Protein AF-A0A536NEZ7-F1 (afdb_monomer_lite)

Secondary structure (DSSP, 8-state):
----------------------------------------------PPP------TT-------PPPPPS--PPPEEEE-SS---EEEEEEEEE---EEEEEEEEGGGTTEEEEEETT--B-GGG-GGGTTHHHHB-SSEEEEEEEEE-B-TTS-B-HHHHHHHHTT---SPPEEEEEEEEEETTEE-TTS-HHHHHHHHHHHB---SSEEEPP-EEE-HHHHHHHHHHTT--EEEEEETTPPP-TT-EEEEEEEEESS-TTS-----TT----------PPPPHHHHHTTS---S--

Radius of gyration: 33.79 Å; chains: 1; bounding box: 82×72×112 Å

pLDDT: mean 74.97, std 26.08, range [27.95, 98.5]

Foldseek 3Di:
DDDDDDDDDDDDDDDDDDDYDDDDDDDDDDDDDDDDDDDDDDDDDDDDDDDPDPDPPPPPPPVVLAPFDPDFAAAAEDADADWFFDLQKWKFFALLAWKWKWKFAVVVVRDTFIQTNVGDGQCVLAVVCSCQSVQFQARIWIWIWGKFDAAPLRHGALVQRVCSSVSHDGAHIATETAFTQDGHSGGCQQFFSLVRRVSCVVGGDDDLRYHYTAIDRGPRPVLLVQCLVSNRQFMKIARRGDGGDTPHHDNNIYTHGNDHPPDDDPDDPSDDDDDHDDHDHDDRVVVSSVVGPRDRPD

Structure (mmCIF, N/CA/C/O backbone):
data_AF-A0A536NEZ7-F1
#
_entry.id   AF-A0A536NEZ7-F1
#
loop_
_atom_site.group_PDB
_atom_site.id
_atom_site.type_symbol
_atom_site.label_atom_id
_atom_site.label_alt_id
_atom_site.label_comp_id
_atom_site.label_asym_id
_atom_site.label_entity_id
_atom_site.label_seq_id
_atom_site.pdbx_PDB_ins_code
_atom_site.Cartn_x
_atom_site.Cartn_y
_atom_site.Cartn_z
_atom_site.occupancy
_atom_site.B_iso_or_equiv
_atom_site.auth_seq_id
_atom_site.auth_comp_id
_atom_site.auth_asym_id
_atom_site.auth_atom_id
_atom_site.pdbx_PDB_model_num
ATOM 1 N N . MET A 1 1 ? -24.282 -44.308 -42.920 1.00 38.28 1 MET A N 1
ATOM 2 C CA . MET A 1 1 ? -23.612 -45.510 -42.378 1.00 38.28 1 MET A CA 1
ATOM 3 C C . MET A 1 1 ? -22.884 -45.069 -41.115 1.00 38.28 1 MET A C 1
ATOM 5 O O . MET A 1 1 ? -22.072 -44.173 -41.234 1.00 38.28 1 MET A O 1
ATOM 9 N N . THR A 1 2 ? -23.137 -45.511 -39.888 1.00 38.25 2 THR A N 1
ATOM 10 C CA . THR A 1 2 ? -24.079 -46.487 -39.323 1.00 38.25 2 THR A CA 1
ATOM 11 C C . THR A 1 2 ? -24.049 -46.240 -37.806 1.00 38.25 2 THR A C 1
ATOM 13 O O . THR A 1 2 ? -22.969 -46.167 -37.230 1.00 38.25 2 THR A O 1
ATOM 16 N N . THR A 1 3 ? -25.210 -46.088 -37.168 1.00 38.84 3 THR A N 1
ATOM 17 C CA . THR A 1 3 ? -25.409 -46.242 -35.709 1.00 38.84 3 THR A CA 1
ATOM 18 C C . THR A 1 3 ? -25.198 -47.719 -35.324 1.00 38.84 3 THR A C 1
ATOM 20 O O . THR A 1 3 ? -25.270 -48.568 -36.219 1.00 38.84 3 THR A O 1
ATOM 23 N N . PRO A 1 4 ? -24.931 -48.070 -34.049 1.00 53.97 4 PRO A N 1
ATOM 24 C CA . PRO A 1 4 ? -26.006 -48.497 -33.120 1.00 53.97 4 PRO A CA 1
ATOM 25 C C . PRO A 1 4 ? -25.653 -48.205 -31.633 1.00 53.97 4 PRO A C 1
ATOM 27 O O . PRO A 1 4 ? -24.616 -47.621 -31.354 1.00 53.97 4 PRO A O 1
ATOM 30 N N . THR A 1 5 ? -26.331 -48.668 -30.578 1.00 36.31 5 THR A N 1
ATOM 31 C CA . THR A 1 5 ? -27.745 -48.757 -30.169 1.00 36.31 5 THR A CA 1
ATOM 32 C C . THR A 1 5 ? -27.726 -49.205 -28.694 1.00 36.31 5 THR A C 1
ATOM 34 O O . THR A 1 5 ? -27.086 -50.190 -28.344 1.00 36.31 5 THR A O 1
ATOM 37 N N . ILE A 1 6 ? -28.442 -48.455 -27.857 1.00 39.84 6 ILE A N 1
ATOM 38 C CA . ILE A 1 6 ? -29.119 -48.744 -26.572 1.00 39.84 6 ILE A CA 1
ATOM 39 C C . ILE A 1 6 ? -29.242 -50.223 -26.111 1.00 39.84 6 ILE A C 1
ATOM 41 O O . ILE A 1 6 ? -29.710 -51.062 -26.873 1.00 39.84 6 ILE A O 1
ATOM 45 N N . ARG A 1 7 ? -29.053 -50.466 -24.795 1.00 33.75 7 ARG A N 1
ATOM 46 C CA . ARG A 1 7 ? -29.842 -51.340 -23.865 1.00 33.75 7 ARG A CA 1
ATOM 47 C C . ARG A 1 7 ? -29.531 -50.863 -22.427 1.00 33.75 7 ARG A C 1
ATOM 49 O O . ARG A 1 7 ? -28.361 -50.781 -22.099 1.00 33.75 7 ARG A O 1
ATOM 56 N N . SER A 1 8 ? -30.411 -50.339 -21.563 1.00 32.41 8 SER A N 1
ATOM 57 C CA . SER A 1 8 ? -31.760 -50.664 -21.046 1.00 32.41 8 SER A CA 1
ATOM 58 C C . SER A 1 8 ? -31.800 -51.666 -19.877 1.00 32.41 8 SER A C 1
ATOM 60 O O . SER A 1 8 ? -31.346 -52.794 -20.060 1.00 32.41 8 SER A O 1
ATOM 62 N N . ARG A 1 9 ? -32.552 -51.264 -18.828 1.00 35.59 9 ARG A N 1
ATOM 63 C CA . ARG A 1 9 ? -33.299 -52.013 -17.777 1.00 35.59 9 ARG A CA 1
ATOM 64 C C . ARG A 1 9 ? -32.710 -51.988 -16.354 1.00 35.59 9 ARG A C 1
ATOM 66 O O . ARG A 1 9 ? -31.579 -52.397 -16.159 1.00 35.59 9 ARG A O 1
ATOM 73 N N . ASP A 1 10 ? -33.380 -51.302 -15.407 1.00 34.22 10 ASP A N 1
ATOM 74 C CA . ASP A 1 10 ? -34.564 -51.702 -14.574 1.00 34.22 10 ASP A CA 1
ATOM 75 C C . ASP A 1 10 ? -34.090 -52.566 -13.374 1.00 34.22 10 ASP A C 1
ATOM 77 O O . ASP A 1 10 ? -33.245 -53.422 -13.570 1.00 34.22 10 ASP A O 1
ATOM 81 N N . ARG A 1 11 ? -34.559 -52.490 -12.117 1.00 33.34 11 ARG A N 1
ATOM 82 C CA . ARG A 1 11 ? -35.822 -52.023 -11.518 1.00 33.34 11 ARG A CA 1
ATOM 83 C C . ARG A 1 11 ? -35.738 -52.209 -9.980 1.00 33.34 11 ARG A C 1
ATOM 85 O O . ARG A 1 11 ? -35.195 -53.230 -9.591 1.00 33.34 11 ARG A O 1
ATOM 92 N N . ARG A 1 12 ? -36.433 -51.348 -9.198 1.00 32.22 12 ARG A N 1
ATOM 93 C CA . ARG A 1 12 ? -37.305 -51.648 -8.006 1.00 32.22 12 ARG A CA 1
ATOM 94 C C . ARG A 1 12 ? -36.696 -52.426 -6.804 1.00 32.22 12 ARG A C 1
ATOM 96 O O . ARG A 1 12 ? -35.769 -53.187 -6.960 1.00 32.22 12 ARG A O 1
ATOM 103 N N . SER A 1 13 ? -37.177 -52.410 -5.557 1.00 32.59 13 SER A N 1
ATOM 104 C CA . SER A 1 13 ? -38.264 -51.774 -4.786 1.00 32.59 13 SER A CA 1
ATOM 105 C C . SER A 1 13 ? -38.250 -52.410 -3.377 1.00 32.59 13 SER A C 1
ATOM 107 O O . SER A 1 13 ? -37.866 -53.570 -3.267 1.00 32.59 13 SER A O 1
ATOM 109 N N . GLY A 1 14 ? -38.807 -51.746 -2.358 1.00 31.28 14 GLY A N 1
ATOM 110 C CA . GLY A 1 14 ? -39.243 -52.374 -1.091 1.00 31.28 14 GLY A CA 1
ATOM 111 C C . GLY A 1 14 ? -39.178 -51.370 0.067 1.00 31.28 14 GLY A C 1
ATOM 112 O O . GLY A 1 14 ? -38.088 -51.025 0.491 1.00 31.28 14 GLY A O 1
ATOM 113 N N . THR A 1 15 ? -40.235 -50.660 0.480 1.00 32.72 15 THR A N 1
ATOM 114 C CA . THR A 1 15 ? -41.540 -51.055 1.064 1.00 32.72 15 THR A CA 1
ATOM 115 C C . THR A 1 15 ? -41.466 -51.544 2.527 1.00 32.72 15 THR A C 1
ATOM 117 O O . THR A 1 15 ? -41.340 -52.731 2.774 1.00 32.72 15 THR A O 1
ATOM 120 N N . ARG A 1 16 ? -41.670 -50.588 3.456 1.00 33.88 16 ARG A N 1
ATOM 121 C CA . ARG A 1 16 ? -42.773 -50.497 4.455 1.00 33.88 16 ARG A CA 1
ATOM 122 C C . ARG A 1 16 ? -42.871 -51.511 5.626 1.00 33.88 16 ARG A C 1
ATOM 124 O O . ARG A 1 16 ? -42.975 -52.707 5.414 1.00 33.88 16 ARG A O 1
ATOM 131 N N . CYS A 1 17 ? -43.203 -50.930 6.794 1.00 27.95 17 CYS A N 1
ATOM 132 C CA . CYS A 1 17 ? -44.276 -51.322 7.742 1.00 27.95 17 CYS A CA 1
ATOM 133 C C . CYS A 1 17 ? -43.890 -51.950 9.105 1.00 27.95 17 CYS A C 1
ATOM 135 O O . CYS A 1 17 ? -43.045 -52.830 9.180 1.00 27.95 17 CYS A O 1
ATOM 137 N N . GLY A 1 18 ? -44.625 -51.527 10.153 1.00 29.91 18 GLY A N 1
ATOM 138 C CA . GLY A 1 18 ? -44.759 -52.165 11.480 1.00 29.91 18 GLY A CA 1
ATOM 139 C C . GLY A 1 18 ? -44.890 -51.138 12.627 1.00 29.91 18 GLY A C 1
ATOM 140 O O . GLY A 1 18 ? -43.872 -50.678 13.117 1.00 29.91 18 GLY A O 1
ATOM 141 N N . ARG A 1 19 ? -46.050 -50.501 12.892 1.00 31.56 19 ARG A N 1
ATOM 142 C CA . ARG A 1 19 ? -47.184 -50.890 13.789 1.00 31.56 19 ARG A CA 1
ATOM 143 C C . ARG A 1 19 ? -46.809 -51.095 15.276 1.00 31.56 19 ARG A C 1
ATOM 145 O O . ARG A 1 19 ? -46.033 -51.983 15.572 1.00 31.56 19 ARG A O 1
ATOM 152 N N . GLN A 1 20 ? -47.324 -50.222 16.165 1.00 32.47 20 GLN A N 1
ATOM 153 C CA . GLN A 1 20 ? -48.402 -50.444 17.179 1.00 32.47 20 GLN A CA 1
ATOM 154 C C . GLN A 1 20 ? -47.920 -51.118 18.487 1.00 32.47 20 GLN A C 1
ATOM 156 O O . GLN A 1 20 ? -47.057 -51.969 18.418 1.00 32.47 20 GLN A O 1
ATOM 161 N N . ALA A 1 21 ? -48.469 -50.933 19.696 1.00 32.41 21 ALA A N 1
ATOM 162 C CA . ALA A 1 21 ? -49.320 -49.948 20.382 1.00 32.41 21 ALA A CA 1
ATOM 163 C C . ALA A 1 21 ? -49.648 -50.522 21.799 1.00 32.41 21 ALA A C 1
ATOM 165 O O . ALA A 1 21 ? -49.631 -51.740 21.954 1.00 32.41 21 ALA A O 1
ATOM 166 N N . ARG A 1 22 ? -50.143 -49.662 22.718 1.00 31.27 22 ARG A N 1
ATOM 167 C CA . ARG A 1 22 ? -50.985 -49.950 23.927 1.00 31.27 22 ARG A CA 1
ATOM 168 C C . ARG A 1 22 ? -50.252 -50.546 25.157 1.00 31.27 22 ARG A C 1
ATOM 170 O O . ARG A 1 22 ? -49.192 -51.116 24.982 1.00 31.27 22 ARG A O 1
ATOM 177 N N . PHE A 1 23 ? -50.675 -50.445 26.429 1.00 30.05 23 PHE A N 1
ATOM 178 C CA . PHE A 1 23 ? -51.958 -50.270 27.161 1.00 30.05 23 PHE A CA 1
ATOM 179 C C . PHE A 1 23 ? -51.594 -49.746 28.599 1.00 30.05 23 PHE A C 1
ATOM 181 O O . PHE A 1 23 ? -50.561 -50.151 29.114 1.00 30.05 23 PHE A O 1
ATOM 188 N N . SER A 1 24 ? -52.205 -48.688 29.166 1.00 28.19 24 SER A N 1
ATOM 189 C CA . SER A 1 24 ? -53.359 -48.615 30.113 1.00 28.19 24 SER A CA 1
ATOM 190 C C . SER A 1 24 ? -53.137 -48.883 31.618 1.00 28.19 24 SER A C 1
ATOM 192 O O . SER A 1 24 ? -52.542 -49.890 31.979 1.00 28.19 24 SER A O 1
ATOM 194 N N . GLY A 1 25 ? -53.809 -48.070 32.452 1.00 29.44 25 GLY A N 1
ATOM 195 C CA . GLY A 1 25 ? -54.185 -48.325 33.862 1.00 29.44 25 GLY A CA 1
ATOM 196 C C . GLY A 1 25 ? -54.009 -47.062 34.725 1.00 29.44 25 GLY A C 1
ATOM 197 O O . GLY A 1 25 ? -52.879 -46.729 35.051 1.00 29.44 25 GLY A O 1
ATOM 198 N N . VAL A 1 26 ? -54.994 -46.162 34.883 1.00 30.98 26 VAL A N 1
ATOM 199 C CA . VAL A 1 26 ? -56.158 -46.188 35.816 1.00 30.98 26 VAL A CA 1
ATOM 200 C C . VAL A 1 26 ? -55.707 -46.418 37.272 1.00 30.98 26 VAL A C 1
ATOM 202 O O . VAL A 1 26 ? -55.259 -47.507 37.592 1.00 30.98 26 VAL A O 1
ATOM 205 N N . ASN A 1 27 ? -55.514 -45.351 38.061 1.00 31.05 27 ASN A N 1
ATOM 206 C CA . ASN A 1 27 ? -56.448 -44.701 39.009 1.00 31.05 27 ASN A CA 1
ATOM 207 C C . ASN A 1 27 ? -56.821 -45.578 40.218 1.00 31.05 27 ASN A C 1
ATOM 209 O O . ASN A 1 27 ? -57.491 -46.579 40.020 1.00 31.05 27 ASN A O 1
ATOM 213 N N . ASP A 1 28 ? -56.486 -45.140 41.442 1.00 31.94 28 ASP A N 1
ATOM 214 C CA . ASP A 1 28 ? -57.440 -45.196 42.559 1.00 31.94 28 ASP A CA 1
ATOM 215 C C . ASP A 1 28 ? -57.077 -44.310 43.766 1.00 31.94 28 ASP A C 1
ATOM 217 O O . ASP A 1 28 ? -55.919 -44.113 44.133 1.00 31.94 28 ASP A O 1
ATOM 221 N N . ARG A 1 29 ? -58.147 -43.745 44.337 1.00 30.14 29 ARG A N 1
ATOM 222 C CA . ARG A 1 29 ? -58.260 -42.892 45.531 1.00 30.14 29 ARG A CA 1
ATOM 223 C C . ARG A 1 29 ? -58.226 -43.716 46.825 1.00 30.14 29 ARG A C 1
ATOM 225 O O . ARG A 1 29 ? -58.790 -44.799 46.839 1.00 30.14 29 ARG A O 1
ATOM 232 N N . ALA A 1 30 ? -57.773 -43.100 47.927 1.00 30.22 30 ALA A N 1
ATOM 233 C CA . ALA A 1 30 ? -58.420 -43.085 49.266 1.00 30.22 30 ALA A CA 1
ATOM 234 C C . ALA A 1 30 ? -57.466 -42.419 50.289 1.00 30.22 30 ALA A C 1
ATOM 236 O O . ALA A 1 30 ? -56.352 -42.885 50.481 1.00 30.22 30 ALA A O 1
ATOM 237 N N . THR A 1 31 ? -57.713 -41.197 50.781 1.00 32.03 31 THR A N 1
ATOM 238 C CA . THR A 1 31 ? -58.457 -40.821 52.014 1.00 32.03 31 THR A CA 1
ATOM 239 C C . THR A 1 31 ? -58.015 -41.489 53.326 1.00 32.03 31 THR A C 1
ATOM 241 O O . THR A 1 31 ? -58.366 -42.640 53.554 1.00 32.03 31 THR A O 1
ATOM 244 N N . ALA A 1 32 ? -57.411 -40.707 54.236 1.00 30.12 32 ALA A N 1
ATOM 245 C CA . ALA A 1 32 ? -57.647 -40.707 55.698 1.00 30.12 32 ALA A CA 1
ATOM 246 C C . ALA A 1 32 ? -56.832 -39.559 56.352 1.00 30.12 32 ALA A C 1
ATOM 248 O O . ALA A 1 32 ? -55.617 -39.525 56.230 1.00 30.12 32 ALA A O 1
ATOM 249 N N . LYS A 1 33 ? -57.499 -38.488 56.807 1.00 32.06 33 LYS A N 1
ATOM 250 C CA . LYS A 1 33 ? -57.798 -38.128 58.217 1.00 32.06 33 LYS A CA 1
ATOM 251 C C . LYS A 1 33 ? -56.646 -37.458 58.994 1.00 32.06 33 LYS A C 1
ATOM 253 O O . LYS A 1 33 ? -55.686 -38.107 59.386 1.00 32.06 33 LYS A O 1
ATOM 258 N N . SER A 1 34 ? -56.845 -36.167 59.275 1.00 30.81 34 SER A N 1
ATOM 259 C CA . SER A 1 34 ? -56.171 -35.363 60.310 1.00 30.81 34 SER A CA 1
ATOM 260 C C . SER A 1 34 ? -56.440 -35.906 61.728 1.00 30.81 34 SER A C 1
ATOM 262 O O . SER A 1 34 ? -57.393 -36.672 61.914 1.00 30.81 34 SER A O 1
ATOM 264 N N . PRO A 1 35 ? -55.666 -35.469 62.741 1.00 40.44 35 PRO A N 1
ATOM 265 C CA . PRO A 1 35 ? -56.113 -34.293 63.486 1.00 40.44 35 PRO A CA 1
ATOM 266 C C . PRO A 1 35 ? -55.020 -33.277 63.873 1.00 40.44 35 PRO A C 1
ATOM 268 O O . PRO A 1 35 ? -53.819 -33.473 63.732 1.00 40.44 35 PRO A O 1
ATOM 271 N N . GLU A 1 36 ? -55.576 -32.162 64.313 1.00 28.92 36 GLU A N 1
ATOM 272 C CA . GLU A 1 36 ? -55.119 -30.843 64.732 1.00 28.92 36 GLU A CA 1
ATOM 273 C C . GLU A 1 36 ? -54.202 -30.825 65.973 1.00 28.92 36 GLU A C 1
ATOM 275 O O . GLU A 1 36 ? -54.455 -31.536 66.943 1.00 28.92 36 GLU A O 1
ATOM 280 N N . ALA A 1 37 ? -53.176 -29.960 65.967 1.00 32.66 37 ALA A N 1
ATOM 281 C CA . ALA A 1 37 ? -52.521 -29.465 67.182 1.00 32.66 37 ALA A CA 1
ATOM 282 C C . ALA A 1 37 ? -51.849 -28.090 66.955 1.00 32.66 37 ALA A C 1
ATOM 284 O O . ALA A 1 37 ? -50.869 -27.949 66.229 1.00 32.66 37 ALA A O 1
ATOM 285 N N . THR A 1 38 ? -52.471 -27.103 67.591 1.00 31.08 38 THR A N 1
ATOM 286 C CA . THR A 1 38 ? -52.087 -25.783 68.120 1.00 31.08 38 THR A CA 1
ATOM 287 C C . THR A 1 38 ? -50.647 -25.237 67.976 1.00 31.08 38 THR A C 1
ATOM 289 O O . THR A 1 38 ? -49.651 -25.891 68.264 1.00 31.08 38 THR A O 1
ATOM 292 N N . ILE A 1 39 ? -50.615 -23.941 67.633 1.00 36.00 39 ILE A N 1
ATOM 293 C CA . ILE A 1 39 ? -49.512 -22.975 67.445 1.00 36.00 39 ILE A CA 1
ATOM 294 C C . ILE A 1 39 ? -48.720 -22.699 68.748 1.00 36.00 39 ILE A C 1
ATOM 296 O O . ILE A 1 39 ? -49.299 -22.743 69.835 1.00 36.00 39 ILE A O 1
ATOM 300 N N . PRO A 1 40 ? -47.446 -22.264 68.653 1.00 38.00 40 PRO A N 1
ATOM 301 C CA . PRO A 1 40 ? -47.130 -20.948 69.210 1.00 38.00 40 PRO A CA 1
ATOM 302 C C . PRO A 1 40 ? -46.337 -20.037 68.261 1.00 38.00 40 PRO A C 1
ATOM 304 O O . PRO A 1 40 ? -45.409 -20.428 67.557 1.00 38.00 40 PRO A O 1
ATOM 307 N N . THR A 1 41 ? -46.762 -18.783 68.304 1.00 32.03 41 THR A N 1
ATOM 308 C CA . THR A 1 41 ? -46.246 -17.574 67.677 1.00 32.03 41 THR A CA 1
ATOM 309 C C . THR A 1 41 ? -44.770 -17.351 68.009 1.00 32.03 41 THR A C 1
ATOM 311 O O . THR A 1 41 ? -44.419 -17.269 69.184 1.00 32.03 41 THR A O 1
ATOM 314 N N . HIS A 1 42 ? -43.923 -17.156 66.994 1.00 39.72 42 HIS A N 1
ATOM 315 C CA . HIS A 1 42 ? -42.615 -16.530 67.179 1.00 39.72 42 HIS A CA 1
ATOM 316 C C . HIS A 1 42 ? -42.478 -15.326 66.245 1.00 39.72 42 HIS A C 1
ATOM 318 O O . HIS A 1 42 ? -42.558 -15.442 65.025 1.00 39.72 42 HIS A O 1
ATOM 324 N N . MET A 1 43 ? -42.308 -14.162 66.870 1.00 40.09 43 MET A N 1
ATOM 325 C CA . MET A 1 43 ? -41.943 -12.888 66.256 1.00 40.09 43 MET A CA 1
ATOM 326 C C . MET A 1 43 ? -40.604 -13.039 65.520 1.00 40.09 43 MET A C 1
ATOM 328 O O . MET A 1 43 ? -39.659 -13.573 66.105 1.00 40.09 43 MET A O 1
ATOM 332 N N . GLY A 1 44 ? -40.538 -12.563 64.273 1.00 33.38 44 GLY A N 1
ATOM 333 C CA . GLY A 1 44 ? -39.350 -12.548 63.416 1.00 33.38 44 GLY A CA 1
ATOM 334 C C . GLY A 1 44 ? -39.335 -11.301 62.521 1.00 33.38 44 GLY A C 1
ATOM 335 O O . GLY A 1 44 ? -40.384 -10.822 62.104 1.00 33.38 44 GLY A O 1
ATOM 336 N N . GLU A 1 45 ? -38.135 -10.772 62.317 1.00 34.22 45 GLU A N 1
ATOM 337 C CA . GLU A 1 45 ? -37.706 -9.446 61.838 1.00 34.22 45 GLU A CA 1
ATOM 338 C C . GLU A 1 45 ? -38.234 -8.922 60.479 1.00 34.22 45 GLU A C 1
ATOM 340 O O . GLU A 1 45 ? -38.710 -9.691 59.643 1.00 34.22 45 GLU A O 1
ATOM 345 N N . PRO A 1 46 ? -38.110 -7.598 60.215 1.00 37.88 46 PRO A N 1
ATOM 346 C CA . PRO A 1 46 ? -38.574 -6.972 58.976 1.00 37.88 46 PRO A CA 1
ATOM 347 C C . PRO A 1 46 ? -37.684 -7.323 57.771 1.00 37.88 46 PRO A C 1
ATOM 349 O O . PRO A 1 46 ? -36.534 -6.896 57.674 1.00 37.88 46 PRO A O 1
ATOM 352 N N . THR A 1 47 ? -38.238 -8.052 56.801 1.00 36.50 47 THR A N 1
ATOM 353 C CA . THR A 1 47 ? -37.609 -8.304 55.495 1.00 36.50 47 THR A CA 1
ATOM 354 C C . THR A 1 47 ? -37.723 -7.099 54.555 1.00 36.50 47 THR A C 1
ATOM 356 O O . THR A 1 47 ? -38.810 -6.588 54.292 1.00 36.50 47 THR A O 1
ATOM 359 N N . ALA A 1 48 ? -36.562 -6.679 54.050 1.00 37.12 48 ALA A N 1
ATOM 360 C CA . ALA A 1 48 ? -36.309 -5.619 53.075 1.00 37.12 48 ALA A CA 1
ATOM 361 C C . ALA A 1 48 ? -37.099 -5.769 51.749 1.00 37.12 48 ALA A C 1
ATOM 363 O O . ALA A 1 48 ? -37.501 -6.879 51.395 1.00 37.12 48 ALA A O 1
ATOM 364 N N . PRO A 1 49 ? -37.308 -4.675 50.985 1.00 37.81 49 PRO A N 1
ATOM 365 C CA . PRO A 1 49 ? -38.144 -4.692 49.788 1.00 37.81 49 PRO A CA 1
ATOM 366 C C . PRO A 1 49 ? -37.561 -5.560 48.665 1.00 37.81 49 PRO A C 1
ATOM 368 O O . PRO A 1 49 ? -36.398 -5.437 48.279 1.00 37.81 49 PRO A O 1
ATOM 371 N N . THR A 1 50 ? -38.429 -6.408 48.118 1.00 38.25 50 THR A N 1
ATOM 372 C CA . THR A 1 50 ? -38.248 -7.238 46.925 1.00 38.25 50 THR A CA 1
ATOM 373 C C . THR A 1 50 ? -37.769 -6.401 45.733 1.00 38.25 50 THR A C 1
ATOM 375 O O . THR A 1 50 ? -38.497 -5.540 45.241 1.00 38.25 50 THR A O 1
ATOM 378 N N . GLN A 1 51 ? -36.555 -6.663 45.239 1.00 39.38 51 GLN A N 1
ATOM 379 C CA . GLN A 1 51 ? -36.107 -6.145 43.943 1.00 39.38 51 GLN A CA 1
ATOM 380 C C . GLN A 1 51 ? -36.975 -6.749 42.826 1.00 39.38 51 GLN A C 1
ATOM 382 O O . GLN A 1 51 ? -37.207 -7.962 42.841 1.00 39.38 51 GLN A O 1
ATOM 387 N N . PRO A 1 52 ? -37.453 -5.957 41.849 1.00 42.31 52 PRO A N 1
ATOM 388 C CA . PRO A 1 52 ? -38.202 -6.505 40.730 1.00 42.31 52 PRO A CA 1
ATOM 389 C C . PRO A 1 52 ? -37.292 -7.420 39.906 1.00 42.31 52 PRO A C 1
ATOM 391 O O . PRO A 1 52 ? -36.123 -7.112 39.661 1.00 42.31 52 PRO A O 1
ATOM 394 N N . ALA A 1 53 ? -37.847 -8.568 39.516 1.00 48.56 53 ALA A N 1
ATOM 395 C CA . ALA A 1 53 ? -37.193 -9.564 38.686 1.00 48.56 53 ALA A CA 1
ATOM 396 C C . ALA A 1 53 ? -36.619 -8.899 37.429 1.00 48.56 53 ALA A C 1
ATOM 398 O O . ALA A 1 53 ? -37.355 -8.339 36.618 1.00 48.56 53 ALA A O 1
ATOM 399 N N . ARG A 1 54 ? -35.288 -8.933 37.303 1.00 49.75 54 ARG A N 1
ATOM 400 C CA . ARG A 1 54 ? -34.582 -8.445 36.121 1.00 49.75 54 ARG A CA 1
ATOM 401 C C . ARG A 1 54 ? -35.040 -9.236 34.902 1.00 49.75 54 ARG A C 1
ATOM 403 O O . ARG A 1 54 ? -34.972 -10.462 34.886 1.00 49.75 54 ARG A O 1
ATOM 410 N N . ASP A 1 55 ? -35.485 -8.474 33.919 1.00 48.69 55 ASP A N 1
ATOM 411 C CA . ASP A 1 55 ? -35.877 -8.850 32.571 1.00 48.69 55 ASP A CA 1
ATOM 412 C C . ASP A 1 55 ? -34.834 -9.799 31.942 1.00 48.69 55 ASP A C 1
ATOM 414 O O . ASP A 1 55 ? -33.744 -9.385 31.549 1.00 48.69 55 ASP A O 1
ATOM 418 N N . GLN A 1 56 ? -35.118 -11.106 31.912 1.00 52.12 56 GLN A N 1
ATOM 419 C CA . GLN A 1 56 ? -34.180 -12.148 31.452 1.00 52.12 56 GLN A CA 1
ATOM 420 C C . GLN A 1 56 ? -34.116 -12.284 29.919 1.00 52.12 56 GLN A C 1
ATOM 422 O O . GLN A 1 56 ? -33.722 -13.330 29.405 1.00 52.12 56 GLN A O 1
ATOM 427 N N . LEU A 1 57 ? -34.506 -11.251 29.168 1.00 53.41 57 LEU A N 1
ATOM 428 C CA . LEU A 1 57 ? -34.513 -11.276 27.701 1.00 53.41 57 LEU A CA 1
ATOM 429 C C . LEU A 1 57 ? -33.895 -10.031 27.051 1.00 53.41 57 LEU A C 1
ATOM 431 O O . LEU A 1 57 ? -34.122 -9.775 25.871 1.00 53.41 57 LEU A O 1
ATOM 435 N N . SER A 1 58 ? -33.034 -9.297 27.756 1.00 45.75 58 SER A N 1
ATOM 436 C CA . SER A 1 58 ? -32.098 -8.379 27.102 1.00 45.75 58 SER A CA 1
ATOM 437 C C . SER A 1 58 ? -30.826 -9.140 26.719 1.00 45.75 58 SER A C 1
ATOM 439 O O . SER A 1 58 ? -29.840 -9.152 27.456 1.00 45.75 58 SER A O 1
ATOM 441 N N . LEU A 1 59 ? -30.828 -9.787 25.550 1.00 46.09 59 LEU A N 1
ATOM 442 C CA . LEU A 1 59 ? -29.578 -10.069 24.841 1.00 46.09 59 LEU A CA 1
ATOM 443 C C . LEU A 1 59 ? -29.029 -8.726 24.346 1.00 46.09 59 LEU A C 1
ATOM 445 O O . LEU A 1 59 ? -29.176 -8.371 23.178 1.00 46.09 59 LEU A O 1
ATOM 449 N N . SER A 1 60 ? -28.427 -7.960 25.257 1.00 48.53 60 SER A N 1
ATOM 450 C CA . SER A 1 60 ? -27.576 -6.830 24.908 1.00 48.53 60 SER A CA 1
ATOM 451 C C . SER A 1 60 ? -26.336 -7.403 24.245 1.00 48.53 60 SER A C 1
ATOM 453 O O . SER A 1 60 ? -25.320 -7.660 24.884 1.00 48.53 60 SER A O 1
ATOM 455 N N . LEU A 1 61 ? -26.435 -7.650 22.942 1.00 52.56 61 LEU A N 1
ATOM 456 C CA . LEU A 1 61 ? -25.280 -7.900 22.100 1.00 52.56 61 LEU A CA 1
ATOM 457 C C . LEU A 1 61 ? -24.617 -6.550 21.808 1.00 52.56 61 LEU A C 1
ATOM 459 O O . LEU A 1 61 ? -24.477 -6.128 20.665 1.00 52.56 61 LEU A O 1
ATOM 463 N N . GLU A 1 62 ? -24.191 -5.872 22.871 1.00 49.22 62 GLU A N 1
ATOM 464 C CA . GLU A 1 62 ? -23.078 -4.939 22.803 1.00 49.22 62 GLU A CA 1
ATOM 465 C C . GLU A 1 62 ? -21.841 -5.811 22.603 1.00 49.22 62 GLU A C 1
ATOM 467 O O . G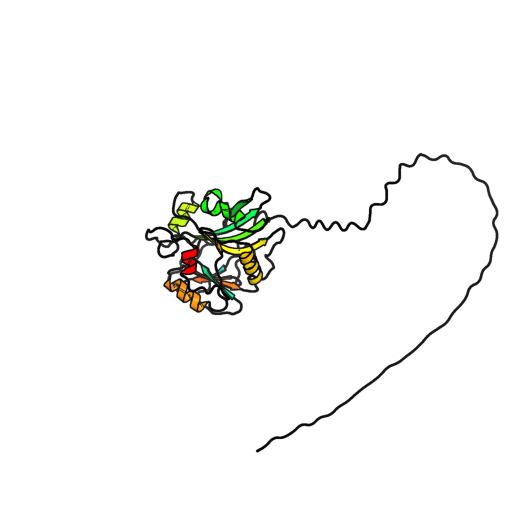LU A 1 62 ? -21.042 -6.037 23.507 1.00 49.22 62 GLU A O 1
ATOM 472 N N . ALA A 1 63 ? -21.725 -6.405 21.413 1.00 50.19 63 ALA A N 1
ATOM 473 C CA . ALA A 1 63 ? -20.438 -6.877 20.963 1.00 50.19 63 ALA A CA 1
ATOM 474 C C . ALA A 1 63 ? -19.554 -5.634 21.010 1.00 50.19 63 ALA A C 1
ATOM 476 O O . ALA A 1 63 ? -19.754 -4.725 20.204 1.00 50.19 63 ALA A O 1
ATOM 477 N N . GLU A 1 64 ? -18.659 -5.555 22.000 1.00 51.91 64 GLU A N 1
ATOM 478 C CA . GLU A 1 64 ? -17.550 -4.614 21.982 1.00 51.91 64 GLU A CA 1
ATOM 479 C C . GLU A 1 64 ? -16.893 -4.803 20.618 1.00 51.91 64 GLU A C 1
ATOM 481 O O . GLU A 1 64 ? -16.192 -5.789 20.386 1.00 51.91 64 GLU A O 1
ATOM 486 N N . LEU A 1 65 ? -17.225 -3.919 19.673 1.00 53.88 65 LEU A N 1
ATOM 487 C CA . LEU A 1 65 ? -16.622 -3.902 18.354 1.00 53.88 65 LEU A CA 1
ATOM 488 C C . LEU A 1 65 ? -15.119 -3.850 18.626 1.00 53.88 65 LEU A C 1
ATOM 490 O O . LEU A 1 65 ? -14.693 -2.911 19.310 1.00 53.88 65 LEU A O 1
ATOM 494 N N . PRO A 1 66 ? -14.334 -4.877 18.242 1.00 59.88 66 PRO A N 1
ATOM 495 C CA . PRO A 1 66 ? -12.946 -4.960 18.657 1.00 59.88 66 PRO A CA 1
ATOM 496 C C . PRO A 1 66 ? -12.263 -3.650 18.304 1.00 59.88 66 PRO A C 1
ATOM 498 O O . PRO A 1 66 ? -12.328 -3.223 17.158 1.00 59.88 66 PRO A O 1
ATOM 501 N N . ARG A 1 67 ? -11.687 -2.993 19.315 1.00 76.94 67 ARG A N 1
ATOM 502 C CA . ARG A 1 67 ? -11.052 -1.679 19.177 1.00 76.94 67 ARG A CA 1
ATOM 503 C C . ARG A 1 67 ? -9.949 -1.756 18.122 1.00 76.94 67 ARG A C 1
ATOM 505 O O . ARG A 1 67 ? -9.355 -2.822 17.928 1.00 76.94 67 ARG A O 1
ATOM 512 N N . LEU A 1 68 ? -9.656 -0.625 17.478 1.00 83.62 68 LEU A N 1
ATOM 513 C CA . LEU A 1 68 ? -8.552 -0.521 16.526 1.00 83.62 68 LEU A CA 1
ATOM 514 C C . LEU A 1 68 ? -7.279 -1.124 17.154 1.00 83.62 68 LEU A C 1
ATOM 516 O O . LEU A 1 68 ? -6.944 -0.781 18.294 1.00 83.62 68 LEU A O 1
ATOM 520 N N . PRO A 1 69 ? -6.573 -2.038 16.464 1.00 86.88 69 PRO A N 1
ATOM 521 C CA . PRO A 1 69 ? -5.380 -2.647 17.030 1.00 86.88 69 PRO A CA 1
ATOM 522 C C . PRO A 1 69 ? -4.325 -1.573 17.318 1.00 86.88 69 PRO A C 1
ATOM 524 O O . PRO A 1 69 ? -4.020 -0.742 16.465 1.00 86.88 69 PRO A O 1
ATOM 527 N N . ALA A 1 70 ? -3.738 -1.607 18.517 1.00 85.88 70 ALA A N 1
ATOM 528 C CA . ALA A 1 70 ? -2.732 -0.625 18.926 1.00 85.88 70 ALA A CA 1
ATOM 529 C C . ALA A 1 70 ? -1.464 -0.686 18.057 1.00 8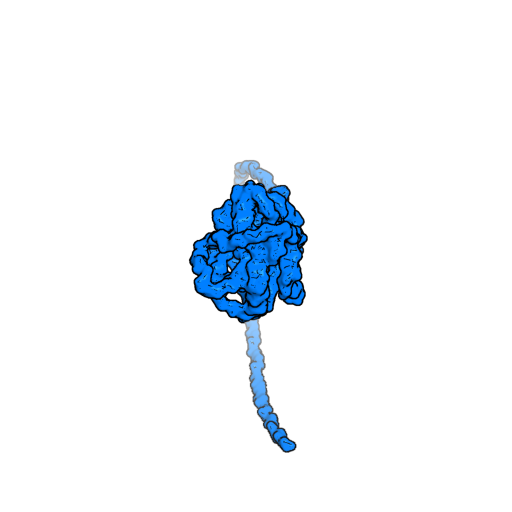5.88 70 ALA A C 1
ATOM 531 O O . ALA A 1 70 ? -0.814 0.340 17.834 1.00 85.88 70 ALA A O 1
ATOM 532 N N . SER A 1 71 ? -1.122 -1.881 17.572 1.00 87.50 71 SER A N 1
ATOM 533 C CA . SER A 1 71 ? -0.036 -2.130 16.632 1.00 87.50 71 SER A CA 1
ATOM 534 C C . SER A 1 71 ? -0.331 -3.361 15.776 1.00 87.50 71 SER A C 1
ATOM 536 O O . SER A 1 71 ? -1.098 -4.250 16.152 1.00 87.50 71 SER A O 1
ATOM 538 N N . LEU A 1 72 ? 0.293 -3.405 14.604 1.00 94.06 72 LEU A N 1
ATOM 539 C CA . LEU A 1 72 ? 0.271 -4.525 13.675 1.00 94.06 72 LEU A CA 1
ATOM 540 C C . LEU A 1 72 ? 1.620 -4.538 12.952 1.00 94.06 72 LEU A C 1
ATOM 542 O O . LEU A 1 72 ? 2.207 -3.480 12.746 1.00 94.06 72 LEU A O 1
ATOM 546 N N . ARG A 1 73 ? 2.132 -5.718 12.593 1.00 94.00 73 ARG A N 1
ATOM 547 C CA . ARG A 1 73 ? 3.356 -5.826 11.787 1.00 94.00 73 ARG A CA 1
ATOM 548 C C . ARG A 1 73 ? 3.017 -6.174 10.340 1.00 94.00 73 ARG A C 1
ATOM 550 O O . ARG A 1 73 ? 2.173 -7.055 10.141 1.00 94.00 73 ARG A O 1
ATOM 557 N N . PRO A 1 74 ? 3.701 -5.575 9.350 1.00 95.81 74 PRO A N 1
ATOM 558 C CA . PRO A 1 74 ? 3.503 -5.923 7.953 1.00 95.81 74 PRO A CA 1
ATOM 559 C C . PRO A 1 74 ? 3.746 -7.409 7.666 1.00 95.81 74 PRO A C 1
ATOM 561 O O . PRO A 1 74 ? 4.635 -8.041 8.241 1.00 95.81 74 PRO A O 1
ATOM 564 N N . MET A 1 75 ? 2.963 -7.975 6.753 1.00 96.88 75 MET A N 1
ATOM 565 C CA . MET A 1 75 ? 3.270 -9.257 6.125 1.00 96.88 75 MET A CA 1
ATOM 566 C C . MET A 1 75 ? 4.418 -9.075 5.125 1.00 96.88 75 MET A C 1
ATOM 568 O O . MET A 1 75 ? 4.450 -8.106 4.367 1.00 96.88 75 MET A O 1
ATOM 572 N N . LEU A 1 76 ? 5.362 -10.018 5.101 1.00 94.81 76 LEU A N 1
ATOM 573 C CA . LEU A 1 76 ? 6.587 -9.899 4.309 1.00 94.81 76 LEU A CA 1
ATOM 574 C C . LEU A 1 76 ? 6.583 -10.867 3.123 1.00 94.81 76 LEU A C 1
ATOM 576 O O . LEU A 1 76 ? 6.191 -12.034 3.233 1.00 94.81 76 LEU A O 1
ATOM 580 N N . ALA A 1 77 ? 7.075 -10.383 1.986 1.00 94.81 77 ALA A N 1
ATOM 581 C CA . ALA A 1 77 ? 7.211 -11.171 0.770 1.00 94.81 77 ALA A CA 1
ATOM 582 C C . ALA A 1 77 ? 8.487 -12.024 0.779 1.00 94.81 77 ALA A C 1
ATOM 584 O O . ALA A 1 77 ? 9.491 -11.683 1.412 1.00 94.81 77 ALA A O 1
ATOM 585 N N . ARG A 1 78 ? 8.470 -13.128 0.029 1.00 94.19 78 ARG A N 1
ATOM 586 C CA . ARG A 1 78 ? 9.691 -13.847 -0.364 1.00 94.19 78 ARG A CA 1
ATOM 587 C C . ARG A 1 78 ? 10.078 -13.493 -1.800 1.00 94.19 78 ARG A C 1
ATOM 589 O O . ARG A 1 78 ? 9.188 -13.455 -2.644 1.00 94.19 78 ARG A O 1
ATOM 596 N N . PRO A 1 79 ? 11.369 -13.330 -2.116 1.00 92.31 79 PRO A N 1
ATOM 597 C CA . PRO A 1 79 ? 11.782 -13.093 -3.492 1.00 92.31 79 PRO A CA 1
ATOM 598 C C . PRO A 1 79 ? 11.448 -14.296 -4.391 1.00 92.31 79 PRO A C 1
ATOM 600 O O . PRO A 1 79 ? 11.432 -15.449 -3.935 1.00 92.31 79 PRO A O 1
ATOM 603 N N . LEU A 1 80 ? 11.182 -14.012 -5.663 1.00 93.00 80 LEU A N 1
ATOM 604 C CA . LEU A 1 80 ? 11.075 -14.973 -6.756 1.00 93.00 80 LEU A CA 1
ATOM 605 C C . LEU A 1 80 ? 11.695 -14.336 -8.001 1.00 93.00 80 LEU A C 1
ATOM 607 O O . LEU A 1 80 ? 11.277 -13.262 -8.400 1.00 93.00 80 LEU A O 1
ATOM 611 N N . LEU A 1 81 ? 12.705 -14.971 -8.589 1.00 89.19 81 LEU A N 1
ATOM 612 C CA . LEU A 1 81 ? 13.477 -14.350 -9.671 1.00 89.19 81 LEU A CA 1
ATOM 613 C C . LEU A 1 81 ? 12.749 -14.364 -11.016 1.00 89.19 81 LEU A C 1
ATOM 615 O O . LEU A 1 81 ? 12.940 -13.460 -11.819 1.00 89.19 81 LEU A O 1
ATOM 619 N N . GLU A 1 82 ? 11.934 -15.385 -11.261 1.00 92.69 82 GLU A N 1
ATOM 620 C CA . GLU A 1 82 ? 11.280 -15.576 -12.551 1.00 92.69 82 GLU A CA 1
ATOM 621 C C . GLU A 1 82 ? 9.832 -15.072 -12.502 1.00 92.69 82 GLU A C 1
ATOM 623 O O . GLU A 1 82 ? 9.074 -15.493 -11.616 1.00 92.69 82 GLU A O 1
ATOM 628 N N . PRO A 1 83 ? 9.418 -14.200 -13.443 1.00 95.88 83 PRO A N 1
ATOM 629 C CA . PRO A 1 83 ? 8.022 -13.819 -13.573 1.00 95.88 83 PRO A CA 1
ATOM 630 C C . PRO A 1 83 ? 7.179 -15.013 -14.023 1.00 95.88 83 PRO A C 1
ATOM 632 O O . PRO A 1 83 ? 7.661 -15.936 -14.690 1.00 95.88 83 PRO A O 1
ATOM 635 N N . PHE A 1 84 ? 5.901 -14.998 -13.660 1.00 97.44 84 PHE A N 1
ATOM 636 C CA . PHE A 1 84 ? 4.965 -16.076 -13.950 1.00 97.44 84 PHE A CA 1
ATOM 637 C C . PHE A 1 84 ? 3.543 -15.540 -14.070 1.00 97.44 84 PHE A C 1
ATOM 639 O O . PHE A 1 84 ? 3.227 -14.497 -13.505 1.00 97.44 84 PHE A O 1
ATOM 646 N N . ASP A 1 85 ? 2.693 -16.306 -14.749 1.00 97.56 85 ASP A N 1
ATOM 647 C CA . ASP A 1 85 ? 1.256 -16.065 -14.802 1.00 97.56 85 ASP A CA 1
ATOM 648 C C . ASP A 1 85 ? 0.540 -17.044 -13.876 1.00 97.56 85 ASP A C 1
ATOM 650 O O . ASP A 1 85 ? 0.961 -18.195 -13.719 1.00 97.56 85 ASP A O 1
ATOM 654 N N . SER A 1 86 ? -0.534 -16.600 -13.229 1.00 97.44 86 SER A N 1
ATOM 655 C CA . SER A 1 86 ? -1.319 -17.473 -12.355 1.00 97.44 86 SER A CA 1
ATOM 656 C C . SER A 1 86 ? -2.701 -16.900 -12.041 1.00 97.44 86 SER A C 1
ATOM 658 O O . SER A 1 86 ? -2.777 -15.803 -11.485 1.00 97.44 86 SER A O 1
ATOM 660 N N . PRO A 1 87 ? -3.792 -17.658 -12.267 1.00 96.44 87 PRO A N 1
ATOM 661 C CA . PRO A 1 87 ? -5.142 -17.220 -11.896 1.00 96.44 87 PRO A CA 1
ATOM 662 C C . PRO A 1 87 ? -5.338 -17.116 -10.373 1.00 96.44 87 PRO A C 1
ATOM 664 O O . PRO A 1 87 ? -6.254 -16.446 -9.894 1.00 96.44 87 PRO A O 1
ATOM 667 N N . ASP A 1 88 ? -4.458 -17.752 -9.596 1.00 97.31 88 ASP A N 1
ATOM 668 C CA . ASP A 1 88 ? -4.483 -17.734 -8.134 1.00 97.31 88 ASP A CA 1
ATOM 669 C C . ASP A 1 88 ? -3.757 -16.523 -7.538 1.00 97.31 88 ASP A C 1
ATOM 671 O O . ASP A 1 88 ? -3.706 -16.387 -6.312 1.00 97.31 88 ASP A O 1
ATOM 675 N N . HIS A 1 89 ? -3.190 -15.644 -8.369 1.00 98.00 89 HIS A N 1
ATOM 676 C CA . HIS A 1 89 ? -2.426 -14.482 -7.932 1.00 98.00 89 HIS A CA 1
ATOM 677 C C . HIS A 1 89 ? -3.005 -13.176 -8.475 1.00 98.00 89 HIS A C 1
ATOM 679 O O . HIS A 1 89 ? -3.586 -13.107 -9.557 1.00 98.00 89 HIS A O 1
ATOM 685 N N . LEU A 1 90 ? -2.833 -12.137 -7.668 1.00 97.56 90 LEU A N 1
ATOM 686 C CA . LEU A 1 90 ? -2.991 -10.744 -8.043 1.00 97.56 90 LEU A CA 1
ATOM 687 C C . LEU A 1 90 ? -1.592 -10.141 -8.161 1.00 97.56 90 LEU A C 1
ATOM 689 O O . LEU A 1 90 ? -0.790 -10.269 -7.230 1.00 97.56 90 LEU A O 1
ATOM 693 N N . PHE A 1 91 ? -1.306 -9.529 -9.301 1.00 97.31 91 PHE A N 1
ATOM 694 C CA . PHE A 1 91 ? -0.021 -8.927 -9.625 1.00 97.31 91 PHE A CA 1
ATOM 695 C C . PHE A 1 91 ? -0.137 -7.408 -9.586 1.00 97.31 91 PHE A C 1
ATOM 697 O O . PHE A 1 91 ? -1.074 -6.836 -10.134 1.00 97.31 91 PHE A O 1
ATOM 704 N N . GLU A 1 92 ? 0.803 -6.753 -8.919 1.00 95.62 92 GLU A N 1
ATOM 705 C CA . GLU A 1 92 ? 0.794 -5.308 -8.707 1.00 95.62 92 GLU A CA 1
ATOM 706 C C . GLU A 1 92 ? 2.188 -4.733 -8.973 1.00 95.62 92 GLU A C 1
ATOM 708 O O . GLU A 1 92 ? 3.179 -5.368 -8.591 1.00 95.62 92 GLU A O 1
ATOM 713 N N . PRO A 1 93 ? 2.303 -3.544 -9.588 1.00 93.69 93 PRO A N 1
ATOM 714 C CA . PRO A 1 93 ? 3.582 -2.850 -9.657 1.00 93.69 93 PRO A CA 1
ATOM 715 C C . PRO A 1 93 ? 4.069 -2.534 -8.237 1.00 93.69 93 PRO A C 1
ATOM 717 O O . PRO A 1 93 ? 3.273 -2.245 -7.343 1.00 93.69 93 PRO A O 1
ATOM 720 N N . SER A 1 94 ? 5.380 -2.591 -8.020 1.00 93.25 94 SER A N 1
ATOM 721 C CA . SER A 1 94 ? 5.986 -2.160 -6.763 1.00 93.25 94 SER A CA 1
ATOM 722 C C . SER A 1 94 ? 7.230 -1.339 -7.035 1.00 93.25 94 SER A C 1
ATOM 724 O O . SER A 1 94 ? 8.137 -1.758 -7.758 1.00 93.25 94 SER A O 1
ATOM 726 N N . TRP A 1 95 ? 7.279 -0.171 -6.403 1.00 91.25 95 TRP A N 1
ATOM 727 C CA . TRP A 1 95 ? 8.428 0.729 -6.450 1.00 91.25 95 TRP A CA 1
ATOM 728 C C . TRP A 1 95 ? 9.512 0.343 -5.442 1.00 91.25 95 TRP A C 1
ATOM 730 O O . TRP A 1 95 ? 10.568 0.970 -5.430 1.00 91.25 95 TRP A O 1
ATOM 740 N N . ALA A 1 96 ? 9.266 -0.691 -4.628 1.00 88.00 96 ALA A N 1
ATOM 741 C CA . ALA A 1 96 ? 10.121 -1.104 -3.521 1.00 88.00 96 ALA A CA 1
ATOM 742 C C . ALA A 1 96 ? 10.421 0.061 -2.558 1.00 88.00 96 ALA A C 1
ATOM 744 O O . ALA A 1 96 ? 11.560 0.263 -2.137 1.00 88.00 96 ALA A O 1
ATOM 745 N N . GLY A 1 97 ? 9.379 0.837 -2.244 1.00 91.62 97 GLY A N 1
ATOM 746 C CA . GLY A 1 97 ? 9.449 1.952 -1.306 1.00 91.62 97 GLY A CA 1
ATOM 747 C C . GLY A 1 97 ? 9.538 1.505 0.155 1.00 91.62 97 GLY A C 1
ATOM 748 O O . GLY A 1 97 ? 9.773 0.335 0.470 1.00 91.62 97 GLY A O 1
ATOM 749 N N . VAL A 1 98 ? 9.305 2.442 1.074 1.00 94.69 98 VAL A N 1
ATOM 750 C CA . VAL A 1 98 ? 9.282 2.134 2.511 1.00 94.69 98 VAL A CA 1
ATOM 751 C C . VAL A 1 98 ? 7.892 1.672 2.917 1.00 94.69 98 VAL A C 1
ATOM 753 O O . VAL A 1 98 ? 6.892 2.341 2.666 1.00 94.69 98 VAL A O 1
ATOM 756 N N . ARG A 1 99 ? 7.821 0.503 3.550 1.00 95.81 99 ARG A N 1
ATOM 757 C CA . ARG A 1 99 ? 6.562 -0.074 4.010 1.00 95.81 99 ARG A CA 1
ATOM 758 C C . ARG A 1 99 ? 5.979 0.744 5.159 1.00 95.81 99 ARG A C 1
ATOM 760 O O . ARG A 1 99 ? 6.703 1.033 6.105 1.00 95.81 99 ARG A O 1
ATOM 767 N N . ALA A 1 100 ? 4.682 1.050 5.111 1.00 96.81 100 ALA A N 1
ATOM 768 C CA . ALA A 1 100 ? 3.996 1.685 6.232 1.00 96.81 100 ALA A CA 1
ATOM 769 C C . ALA A 1 100 ? 2.544 1.209 6.379 1.00 96.81 100 ALA A C 1
ATOM 771 O O . ALA A 1 100 ? 1.816 1.057 5.394 1.00 96.81 100 ALA A O 1
ATOM 772 N N . LEU A 1 101 ? 2.116 1.013 7.625 1.00 98.25 101 LEU A N 1
ATOM 773 C CA . LEU A 1 101 ? 0.726 0.785 8.004 1.00 98.25 101 LEU A CA 1
ATOM 774 C C . LEU A 1 101 ? 0.120 2.091 8.504 1.00 98.25 101 LEU A C 1
ATOM 776 O O . LEU A 1 101 ? 0.623 2.682 9.460 1.00 98.25 101 LEU A O 1
ATOM 780 N N . ALA A 1 102 ? -0.978 2.517 7.891 1.00 97.81 102 ALA A N 1
ATOM 781 C CA . ALA A 1 102 ? -1.735 3.667 8.359 1.00 97.81 102 ALA A CA 1
ATOM 782 C C . ALA A 1 102 ? -2.906 3.205 9.225 1.00 97.81 102 ALA A C 1
ATOM 784 O O . ALA A 1 102 ? -3.767 2.448 8.774 1.00 97.81 102 ALA A O 1
ATOM 785 N N . PHE A 1 103 ? -2.927 3.680 10.464 1.00 97.44 103 PHE A N 1
ATOM 786 C CA . PHE A 1 103 ? -4.004 3.493 11.422 1.00 97.44 103 PHE A CA 1
ATOM 787 C C . PHE A 1 103 ? -4.796 4.795 11.481 1.00 97.44 103 PHE A C 1
ATOM 789 O O . PHE A 1 103 ? -4.243 5.843 11.820 1.00 97.44 103 PHE A O 1
ATOM 796 N N . CYS A 1 104 ? -6.077 4.708 11.149 1.00 9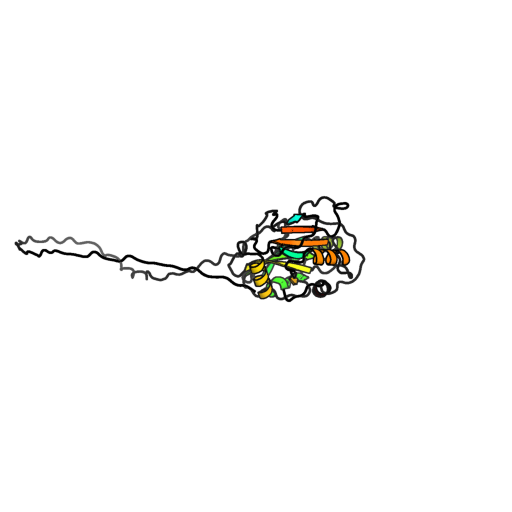5.50 104 CYS A N 1
ATOM 797 C CA . CYS A 1 104 ? -6.999 5.830 11.143 1.00 95.50 104 CYS A CA 1
ATOM 798 C C . CYS A 1 104 ? -8.138 5.566 12.118 1.00 95.50 104 CYS A C 1
ATOM 800 O O . CYS A 1 104 ? -8.809 4.535 12.022 1.00 95.50 104 CYS A O 1
ATOM 802 N N . ASP A 1 105 ? -8.359 6.509 13.032 1.00 90.81 105 ASP A N 1
ATOM 803 C CA . ASP A 1 105 ? -9.432 6.450 14.022 1.00 90.81 105 ASP A CA 1
ATOM 804 C C . ASP A 1 105 ? -10.175 7.787 14.108 1.00 90.81 105 ASP A C 1
ATOM 806 O O . ASP A 1 105 ? -9.620 8.809 14.521 1.00 90.81 105 ASP A O 1
ATOM 810 N N . ALA A 1 106 ? -11.456 7.791 13.745 1.00 84.62 106 ALA A N 1
ATOM 811 C CA . ALA A 1 106 ? -12.311 8.961 13.889 1.00 84.62 106 ALA A CA 1
ATOM 812 C C . ALA A 1 106 ? -12.552 9.324 15.365 1.00 84.62 106 ALA A C 1
ATOM 814 O O . ALA A 1 106 ? -12.781 10.498 15.668 1.00 84.62 106 ALA A O 1
ATOM 815 N N . ALA A 1 107 ? -12.464 8.359 16.292 1.00 83.00 107 ALA A N 1
ATOM 816 C CA . ALA A 1 107 ? -12.601 8.624 17.723 1.00 83.00 107 ALA A CA 1
ATOM 817 C C . ALA A 1 107 ? -11.439 9.473 18.267 1.00 83.00 107 ALA A C 1
ATOM 819 O O . ALA A 1 107 ? -11.638 10.258 19.194 1.00 83.00 107 ALA A O 1
ATOM 820 N N . ASP A 1 108 ? -10.259 9.389 17.647 1.00 81.44 108 ASP A N 1
ATOM 821 C CA . ASP A 1 108 ? -9.089 10.210 17.971 1.00 81.44 108 ASP A CA 1
ATOM 822 C C . ASP A 1 108 ? -8.995 11.450 17.067 1.00 81.44 108 ASP A C 1
ATOM 824 O O . ASP A 1 108 ? -7.949 11.787 16.522 1.00 81.44 108 ASP A O 1
ATOM 828 N N . ARG A 1 109 ? -10.133 12.119 16.831 1.00 77.69 109 ARG A N 1
ATOM 829 C CA . ARG A 1 109 ? -10.243 13.310 15.960 1.00 77.69 109 ARG A CA 1
ATOM 830 C C . ARG A 1 109 ? -9.728 13.088 14.527 1.00 77.69 109 ARG A C 1
ATOM 832 O O . ARG A 1 109 ? -9.348 14.051 13.865 1.00 77.69 109 ARG A O 1
ATOM 839 N N . GLY A 1 110 ? -9.722 11.844 14.046 1.00 76.44 110 GLY A N 1
ATOM 840 C CA . GLY A 1 110 ? -9.169 11.494 12.738 1.00 76.44 110 GLY A CA 1
ATOM 841 C C . GLY A 1 110 ? -7.640 11.456 12.707 1.00 76.44 110 GLY A C 1
ATOM 842 O O . GLY A 1 110 ? -7.063 11.629 11.635 1.00 76.44 110 GLY A O 1
ATOM 843 N N . ALA A 1 111 ? -6.980 11.266 13.856 1.00 86.69 111 ALA A N 1
ATOM 844 C CA . ALA A 1 111 ? -5.530 11.176 13.932 1.00 86.69 111 ALA A CA 1
ATOM 845 C C . ALA A 1 111 ? -5.000 10.010 13.086 1.00 86.69 111 ALA A C 1
ATOM 847 O O . ALA A 1 111 ? -5.459 8.868 13.182 1.00 86.69 111 ALA A O 1
ATOM 848 N N . LEU A 1 112 ? -3.996 10.324 12.270 1.00 95.12 112 LEU A N 1
ATOM 849 C CA . LEU A 1 112 ? -3.210 9.355 11.527 1.00 95.12 112 LEU A CA 1
ATOM 850 C C . LEU A 1 112 ? -2.023 8.911 12.382 1.00 95.12 112 LEU A C 1
ATOM 852 O O . LEU A 1 112 ? -1.201 9.739 12.771 1.00 95.12 112 LEU A O 1
ATOM 856 N N . ARG A 1 113 ? -1.886 7.599 12.583 1.00 96.19 113 ARG A N 1
ATOM 857 C CA . ARG A 1 113 ? -0.610 6.982 12.970 1.00 96.19 113 ARG A CA 1
ATOM 858 C C . ARG A 1 113 ? -0.075 6.209 11.779 1.00 96.19 113 ARG A C 1
ATOM 860 O O . ARG A 1 113 ? -0.753 5.307 11.284 1.00 96.19 113 ARG A O 1
ATOM 867 N N . LEU A 1 114 ? 1.119 6.551 11.312 1.00 97.06 114 LEU A N 1
ATOM 868 C CA . LEU A 1 114 ? 1.712 5.955 10.116 1.00 97.06 114 LEU A CA 1
ATOM 869 C C . LEU A 1 114 ? 2.981 5.211 10.514 1.00 97.06 114 LEU A C 1
ATOM 871 O O . LEU A 1 114 ? 4.043 5.813 10.621 1.00 97.06 114 LEU A O 1
ATOM 875 N N . LEU A 1 115 ? 2.859 3.913 10.774 1.00 96.88 115 LEU A N 1
ATOM 876 C CA . LEU A 1 115 ? 3.939 3.119 11.351 1.00 96.88 115 LEU A CA 1
ATOM 877 C C . LEU A 1 115 ? 4.725 2.392 10.262 1.00 96.88 115 LEU A C 1
ATOM 879 O O . LEU A 1 115 ? 4.126 1.658 9.475 1.00 96.88 115 LEU A O 1
ATOM 883 N N . ASP A 1 116 ? 6.046 2.549 10.241 1.00 94.62 116 ASP A N 1
ATOM 884 C CA . ASP A 1 116 ? 6.923 1.713 9.412 1.00 94.62 116 ASP A CA 1
ATOM 885 C C . ASP A 1 116 ? 7.032 0.265 9.944 1.00 94.62 116 ASP A C 1
ATOM 887 O O . ASP A 1 116 ? 6.391 -0.123 10.928 1.00 94.62 116 ASP A O 1
ATOM 891 N N . SER A 1 117 ? 7.827 -0.569 9.270 1.00 91.25 117 SER A N 1
ATOM 892 C CA . SER A 1 117 ? 8.044 -1.975 9.649 1.00 91.25 117 SER A CA 1
ATOM 893 C C . SER A 1 117 ? 8.677 -2.142 11.040 1.00 91.25 117 SER A C 1
ATOM 895 O O . SER A 1 117 ? 8.448 -3.155 11.719 1.00 91.25 117 SER A O 1
ATOM 897 N N . GLU A 1 118 ? 9.447 -1.151 11.480 1.00 89.50 118 GLU A N 1
ATOM 898 C CA . GLU A 1 118 ? 10.106 -1.068 12.779 1.00 89.50 118 GLU A CA 1
ATOM 899 C C . GLU A 1 118 ? 9.169 -0.534 13.878 1.00 89.50 118 GLU A C 1
ATOM 901 O O . GLU A 1 118 ? 9.406 -0.787 15.062 1.00 89.50 118 GLU A O 1
ATOM 906 N N . GLY A 1 119 ? 8.066 0.116 13.497 1.00 91.50 119 GLY A N 1
ATOM 907 C CA . GLY A 1 119 ? 7.069 0.707 14.388 1.00 91.50 119 GLY A CA 1
ATOM 908 C C . GLY A 1 119 ? 7.274 2.201 14.658 1.00 91.50 119 GLY A C 1
ATOM 909 O O . GLY A 1 119 ? 6.632 2.740 15.561 1.00 91.50 119 GLY A O 1
ATOM 910 N N . THR A 1 120 ? 8.148 2.873 13.908 1.00 93.81 120 THR A N 1
ATOM 911 C CA . THR A 1 120 ? 8.341 4.327 13.963 1.00 93.81 120 THR A CA 1
ATOM 912 C C . THR A 1 120 ? 7.128 5.030 13.374 1.00 93.81 120 THR A C 1
ATOM 914 O O . THR A 1 120 ? 6.720 4.719 12.257 1.00 93.81 120 THR A O 1
ATOM 917 N N . ASP A 1 121 ? 6.581 6.018 14.086 1.00 95.69 121 ASP A N 1
ATOM 918 C CA . ASP A 1 121 ? 5.519 6.863 13.540 1.00 95.69 121 ASP A CA 1
ATOM 919 C C . ASP A 1 121 ? 6.097 7.966 12.640 1.00 95.69 121 ASP A C 1
ATOM 921 O O . ASP A 1 121 ? 6.899 8.804 13.070 1.00 95.69 121 ASP A O 1
ATOM 925 N N . LEU A 1 122 ? 5.691 7.942 11.375 1.00 96.38 122 LEU A N 1
ATOM 926 C CA . LEU A 1 122 ? 6.135 8.830 10.309 1.00 96.38 122 LEU A CA 1
ATOM 927 C C . LEU A 1 122 ? 5.131 9.952 10.012 1.00 96.38 122 LEU A C 1
ATOM 929 O O . LEU A 1 122 ? 5.452 10.838 9.219 1.00 96.38 122 LEU A O 1
ATOM 933 N N . ALA A 1 123 ? 3.946 9.954 10.634 1.00 95.50 123 ALA A N 1
ATOM 934 C CA . ALA A 1 123 ? 2.857 10.868 10.276 1.00 95.50 123 ALA A CA 1
ATOM 935 C C . ALA A 1 123 ? 3.269 12.349 10.366 1.00 95.50 123 ALA A C 1
ATOM 937 O O . ALA A 1 123 ? 2.985 13.137 9.466 1.00 95.50 123 ALA A O 1
ATOM 938 N N . SER A 1 124 ? 4.026 12.726 11.402 1.00 94.81 124 SER A N 1
ATOM 939 C CA . SER A 1 124 ? 4.500 14.106 11.594 1.00 94.81 124 SER A CA 1
ATOM 940 C C . SER A 1 124 ? 5.522 14.570 10.550 1.00 94.81 124 SER A C 1
ATOM 942 O O . SER A 1 124 ? 5.709 15.772 10.368 1.00 94.81 124 SER A O 1
ATOM 944 N N . ARG A 1 125 ? 6.188 13.637 9.855 1.00 95.19 125 ARG A N 1
ATOM 945 C CA . ARG A 1 125 ? 7.194 13.934 8.821 1.00 95.19 125 ARG A CA 1
ATOM 946 C C . ARG A 1 125 ? 6.556 14.163 7.449 1.00 95.19 125 ARG A C 1
ATOM 948 O O . ARG A 1 125 ? 7.183 14.778 6.581 1.00 95.19 125 ARG A O 1
ATOM 955 N N . LEU A 1 126 ? 5.323 13.682 7.269 1.00 95.50 126 LEU A N 1
ATOM 956 C CA . LEU A 1 126 ? 4.612 13.593 5.994 1.00 95.50 126 LEU A CA 1
ATOM 957 C C . LEU A 1 126 ? 3.248 14.313 6.060 1.00 95.50 126 LEU A C 1
ATOM 959 O O . LEU A 1 126 ? 2.204 13.664 5.952 1.00 95.50 126 LEU A O 1
ATOM 963 N N . PRO A 1 127 ? 3.225 15.649 6.251 1.00 93.38 127 PRO A N 1
ATOM 964 C CA . PRO A 1 127 ? 1.982 16.422 6.327 1.00 93.38 127 PRO A CA 1
ATOM 965 C C . PRO A 1 127 ? 1.113 16.307 5.066 1.00 93.38 127 PRO A C 1
ATOM 967 O O . PRO A 1 127 ? -0.099 16.487 5.143 1.00 93.38 127 PRO A O 1
ATOM 970 N N . GLU A 1 128 ? 1.700 15.962 3.919 1.00 92.88 128 GLU A N 1
ATOM 971 C CA . GLU A 1 128 ? 0.978 15.676 2.677 1.00 92.88 128 GLU A CA 1
ATOM 972 C C . GLU A 1 128 ? 0.036 14.457 2.761 1.00 92.88 128 GLU A C 1
ATOM 974 O O . GLU A 1 128 ? -0.804 14.287 1.882 1.00 92.88 128 GLU A O 1
ATOM 979 N N . LEU A 1 129 ? 0.141 13.630 3.810 1.00 95.00 129 LEU A N 1
ATOM 980 C CA . LEU A 1 129 ? -0.742 12.487 4.076 1.00 95.00 129 LEU A CA 1
ATOM 981 C C . LEU A 1 129 ? -1.772 12.764 5.184 1.00 95.00 129 LEU A C 1
ATOM 983 O O . LEU A 1 129 ? -2.497 11.855 5.586 1.00 95.00 129 LEU A O 1
ATOM 987 N N . ALA A 1 130 ? -1.856 13.997 5.696 1.00 92.56 130 ALA A N 1
ATOM 988 C CA . ALA A 1 130 ? -2.718 14.336 6.832 1.00 92.56 130 ALA A CA 1
ATOM 989 C C . ALA A 1 130 ? -4.217 14.095 6.570 1.00 92.5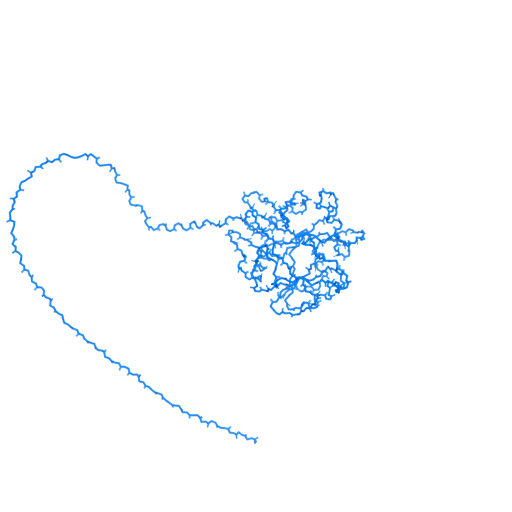6 130 ALA A C 1
ATOM 991 O O . ALA A 1 130 ? -4.981 13.884 7.509 1.00 92.56 130 ALA A O 1
ATOM 992 N N . ASP A 1 131 ? -4.646 14.100 5.307 1.00 92.50 131 ASP A N 1
ATOM 993 C CA . ASP A 1 131 ? -6.030 13.837 4.912 1.00 92.50 131 ASP A CA 1
ATOM 994 C C . ASP A 1 131 ? -6.326 12.347 4.643 1.00 92.50 131 ASP A C 1
ATOM 996 O O . ASP A 1 131 ? -7.457 11.992 4.316 1.00 92.50 131 ASP A O 1
ATOM 1000 N N . LEU A 1 132 ? -5.354 11.444 4.823 1.00 95.25 132 LEU A N 1
ATOM 1001 C CA . LEU A 1 132 ? -5.527 10.009 4.567 1.00 95.25 132 LEU A CA 1
ATOM 1002 C C . LEU A 1 132 ? -6.735 9.423 5.310 1.00 95.25 132 LEU A C 1
ATOM 1004 O O . LEU A 1 132 ? -7.502 8.650 4.738 1.00 95.25 132 LEU A O 1
ATOM 1008 N N . CYS A 1 133 ? -6.938 9.813 6.569 1.00 95.19 133 CYS A N 1
ATOM 1009 C CA . CYS A 1 133 ? -8.043 9.288 7.362 1.00 95.19 133 CYS A CA 1
ATOM 1010 C C . CYS A 1 133 ? -9.410 9.822 6.922 1.00 95.19 133 CYS A C 1
ATOM 1012 O O . CYS A 1 133 ? -10.382 9.081 7.002 1.00 95.19 133 CYS A O 1
ATOM 1014 N N . SER A 1 134 ? -9.503 11.049 6.396 1.00 93.62 134 SER A N 1
ATOM 1015 C CA . SER A 1 134 ? -10.765 11.567 5.844 1.00 93.62 134 SER A CA 1
ATOM 1016 C C . SER A 1 134 ? -11.078 11.000 4.455 1.00 93.62 134 SER A C 1
ATOM 1018 O O . SER A 1 134 ? -12.239 10.969 4.050 1.00 93.62 134 SER A O 1
ATOM 1020 N N . ARG A 1 135 ? -10.060 10.505 3.737 1.00 94.38 135 ARG A N 1
ATOM 1021 C CA . ARG A 1 135 ? -10.212 9.782 2.462 1.00 94.38 135 ARG A CA 1
ATOM 1022 C C . ARG A 1 135 ? -10.739 8.361 2.626 1.00 94.38 135 ARG A C 1
ATOM 1024 O O . ARG A 1 135 ? -11.240 7.791 1.657 1.00 94.38 135 ARG A O 1
ATOM 1031 N N . LEU A 1 136 ? -10.616 7.783 3.818 1.00 95.50 136 LEU A N 1
ATOM 1032 C CA . LEU A 1 136 ? -11.210 6.499 4.165 1.00 95.50 136 LEU A CA 1
ATOM 1033 C C . LEU A 1 136 ? -12.625 6.748 4.689 1.00 95.50 136 LEU A C 1
ATOM 1035 O O . LEU A 1 136 ? -12.808 7.302 5.767 1.00 95.50 136 LEU A O 1
ATOM 1039 N N . MET A 1 137 ? -13.637 6.324 3.931 1.00 94.44 137 MET A N 1
ATOM 1040 C CA . MET A 1 137 ? -15.053 6.431 4.301 1.00 94.44 137 MET A CA 1
ATOM 1041 C C . MET A 1 137 ? -15.414 5.403 5.388 1.00 94.44 137 MET A C 1
ATOM 1043 O O . MET A 1 137 ? -16.181 4.471 5.151 1.00 94.44 137 MET A O 1
ATOM 1047 N N . ALA A 1 138 ? -14.797 5.543 6.559 1.00 93.56 138 ALA A N 1
ATOM 1048 C CA . ALA A 1 138 ? -14.870 4.630 7.690 1.00 93.56 138 ALA A CA 1
ATOM 1049 C C . ALA A 1 138 ? -14.714 5.396 9.012 1.00 93.56 138 ALA A C 1
ATOM 1051 O O . ALA A 1 138 ? -14.090 6.453 9.071 1.00 93.56 138 ALA A O 1
ATOM 1052 N N . THR A 1 139 ? -15.246 4.834 10.094 1.00 93.00 139 THR A N 1
ATOM 1053 C CA . THR A 1 139 ? -14.993 5.317 11.461 1.00 93.00 139 THR A CA 1
ATOM 1054 C C . THR A 1 139 ? -13.605 4.897 11.933 1.00 93.00 139 THR A C 1
ATOM 1056 O O . THR A 1 139 ? -12.938 5.639 12.645 1.00 93.00 139 THR A O 1
ATOM 1059 N N . SER A 1 140 ? -13.153 3.702 11.553 1.00 94.50 140 SER A N 1
ATOM 1060 C CA . SER A 1 140 ? -11.811 3.225 11.891 1.00 94.50 140 SER A CA 1
ATOM 1061 C C . SER A 1 140 ? -11.282 2.265 10.829 1.00 94.50 140 SER A C 1
ATOM 1063 O O . SER A 1 140 ? -12.018 1.417 10.324 1.00 94.50 140 SER A O 1
ATOM 1065 N N . ALA A 1 141 ? -10.004 2.382 10.478 1.00 97.12 141 ALA A N 1
ATOM 1066 C CA . ALA A 1 141 ? -9.393 1.568 9.434 1.00 97.12 141 ALA A CA 1
ATOM 1067 C C . ALA A 1 141 ? -7.894 1.358 9.669 1.00 97.12 141 ALA A C 1
ATOM 1069 O O . ALA A 1 141 ? -7.205 2.225 10.207 1.00 97.12 141 ALA A O 1
ATOM 1070 N N . VAL A 1 142 ? -7.388 0.207 9.219 1.00 98.06 142 VAL A N 1
ATOM 1071 C CA . VAL A 1 142 ? -5.946 -0.025 9.053 1.00 98.06 142 VAL A CA 1
ATOM 1072 C C . VAL A 1 142 ? -5.691 -0.415 7.611 1.00 98.06 142 VAL A C 1
ATOM 1074 O O . VAL A 1 142 ? -6.202 -1.443 7.159 1.00 98.06 142 VAL A O 1
ATOM 1077 N N . VAL A 1 143 ? -4.899 0.382 6.902 1.00 98.44 143 VAL A N 1
ATOM 1078 C CA . VAL A 1 143 ? -4.477 0.091 5.528 1.00 98.44 143 VAL A CA 1
ATOM 1079 C C . VAL A 1 143 ? -2.980 -0.171 5.465 1.00 98.44 143 VAL A C 1
ATOM 1081 O O . VAL A 1 143 ? -2.210 0.290 6.308 1.00 98.44 143 VAL A O 1
ATOM 1084 N N . ASP A 1 144 ? -2.587 -0.950 4.466 1.00 98.38 144 ASP A N 1
ATOM 1085 C CA . ASP A 1 144 ? -1.204 -1.333 4.221 1.00 98.38 144 ASP A CA 1
ATOM 1086 C C . ASP A 1 144 ? -0.758 -0.794 2.862 1.00 98.38 144 ASP A C 1
ATOM 1088 O O . ASP A 1 144 ? -1.443 -0.989 1.849 1.00 98.38 144 ASP A O 1
ATOM 1092 N N . GLY A 1 145 ? 0.388 -0.116 2.850 1.00 97.44 145 GLY A N 1
ATOM 1093 C CA . GLY A 1 145 ? 0.885 0.604 1.685 1.00 97.44 145 GLY A CA 1
ATOM 1094 C C . GLY A 1 145 ? 2.404 0.757 1.659 1.00 97.44 145 GLY A C 1
ATOM 1095 O O . GLY A 1 145 ? 3.108 0.394 2.604 1.00 97.44 145 GLY A O 1
ATOM 1096 N N . GLU A 1 146 ? 2.917 1.285 0.553 1.00 95.56 146 GLU A N 1
ATOM 1097 C CA . GLU A 1 146 ? 4.312 1.707 0.407 1.00 95.56 146 GLU A CA 1
ATOM 1098 C C . GLU A 1 146 ? 4.403 3.223 0.211 1.00 95.56 146 GLU A C 1
ATOM 1100 O O . GLU A 1 146 ? 3.623 3.822 -0.525 1.00 95.56 146 GLU A O 1
ATOM 1105 N N . LEU A 1 147 ? 5.353 3.842 0.904 1.00 96.50 147 LEU A N 1
ATOM 1106 C CA . LEU A 1 147 ? 5.726 5.237 0.741 1.00 96.50 147 LEU A CA 1
ATOM 1107 C C . LEU A 1 147 ? 6.762 5.342 -0.368 1.00 96.50 147 LEU A C 1
ATOM 1109 O O . LEU A 1 147 ? 7.775 4.638 -0.343 1.00 96.50 147 LEU A O 1
ATOM 1113 N N . VAL A 1 148 ? 6.515 6.231 -1.323 1.00 94.31 148 VAL A N 1
ATOM 1114 C CA . VAL A 1 148 ? 7.366 6.415 -2.496 1.00 94.31 148 VAL A CA 1
ATOM 1115 C C . VAL A 1 148 ? 7.586 7.892 -2.777 1.00 94.31 148 VAL A C 1
ATOM 1117 O O . VAL A 1 148 ? 6.707 8.728 -2.579 1.00 94.31 148 VAL A O 1
ATOM 1120 N N . VAL A 1 149 ? 8.767 8.195 -3.293 1.00 91.50 149 VAL A N 1
ATOM 1121 C CA . VAL A 1 149 ? 9.027 9.406 -4.065 1.00 91.50 149 VAL A CA 1
ATOM 1122 C C . VAL A 1 149 ? 9.350 8.939 -5.471 1.00 91.50 149 VAL A C 1
ATOM 1124 O O . VAL A 1 149 ? 10.043 7.933 -5.639 1.00 91.50 149 VAL A O 1
ATOM 1127 N N . VAL A 1 150 ? 8.838 9.648 -6.471 1.00 85.94 150 VAL A N 1
ATOM 1128 C CA . VAL A 1 150 ? 9.098 9.341 -7.876 1.00 85.94 150 VAL A CA 1
ATOM 1129 C C . VAL A 1 150 ? 9.690 10.545 -8.596 1.00 85.94 150 VAL A C 1
ATOM 1131 O O . VAL A 1 150 ? 9.331 11.688 -8.309 1.00 85.94 150 VAL A O 1
ATOM 1134 N N . ASP A 1 151 ? 10.608 10.286 -9.522 1.00 81.44 151 ASP A N 1
ATOM 1135 C CA . ASP A 1 151 ? 11.157 11.306 -10.414 1.00 81.44 151 ASP A CA 1
ATOM 1136 C C . ASP A 1 151 ? 10.153 11.682 -11.526 1.00 81.44 151 ASP A C 1
ATOM 1138 O O . ASP A 1 151 ? 9.081 11.086 -11.666 1.00 81.44 151 ASP A O 1
ATOM 1142 N N . ALA A 1 152 ? 10.494 12.666 -12.364 1.00 78.00 152 ALA A N 1
ATOM 1143 C CA . ALA A 1 152 ? 9.648 13.080 -13.492 1.00 78.00 152 ALA A CA 1
ATOM 1144 C C . ALA A 1 152 ? 9.347 11.947 -14.501 1.00 78.00 152 ALA A C 1
ATOM 1146 O O . ALA A 1 152 ? 8.348 12.006 -15.230 1.00 78.00 152 ALA A O 1
ATOM 1147 N N . ALA A 1 153 ? 10.199 10.918 -14.549 1.00 76.06 153 ALA A N 1
ATOM 1148 C CA . ALA A 1 153 ? 10.018 9.738 -15.386 1.00 76.06 153 ALA A CA 1
ATOM 1149 C C . ALA A 1 153 ? 9.158 8.653 -14.708 1.00 76.06 153 ALA A C 1
ATOM 1151 O O . ALA A 1 153 ? 8.770 7.700 -15.378 1.00 76.06 153 ALA A O 1
ATOM 1152 N N . GLY A 1 154 ? 8.803 8.810 -13.427 1.00 79.19 154 GLY A N 1
ATOM 1153 C CA . GLY A 1 154 ? 7.997 7.850 -12.673 1.00 79.19 154 GLY A CA 1
ATOM 1154 C C . GLY A 1 154 ? 8.795 6.774 -11.937 1.00 79.19 154 GLY A C 1
ATOM 1155 O O . GLY A 1 154 ? 8.207 5.828 -11.406 1.00 79.19 154 GLY A O 1
ATOM 1156 N N . ARG A 1 155 ? 10.125 6.894 -11.901 1.00 83.12 155 ARG A N 1
ATOM 1157 C CA . ARG A 1 155 ? 11.018 5.929 -11.247 1.00 83.12 155 ARG A CA 1
ATOM 1158 C C . ARG A 1 155 ? 11.208 6.294 -9.785 1.00 83.12 155 ARG A C 1
ATOM 1160 O O . ARG A 1 155 ? 11.159 7.468 -9.435 1.00 83.12 155 ARG A O 1
ATOM 1167 N N . ALA A 1 156 ? 11.454 5.296 -8.940 1.00 86.50 156 ALA A 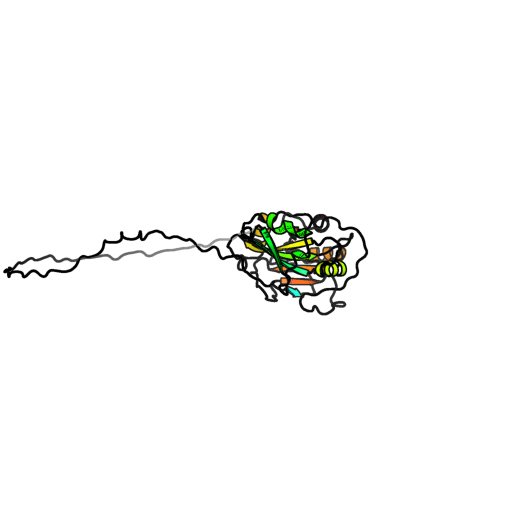N 1
ATOM 1168 C CA . ALA A 1 156 ? 11.658 5.516 -7.511 1.00 86.50 156 ALA A CA 1
ATOM 1169 C C . ALA A 1 156 ? 12.898 6.393 -7.236 1.00 86.50 156 ALA A C 1
ATOM 1171 O O . ALA A 1 156 ? 13.999 6.082 -7.688 1.00 86.50 156 ALA A O 1
ATOM 1172 N N . ASP A 1 157 ? 12.721 7.446 -6.441 1.00 88.50 157 ASP A N 1
ATOM 1173 C CA . ASP A 1 157 ? 13.789 8.279 -5.882 1.00 88.50 157 ASP A CA 1
ATOM 1174 C C . ASP A 1 157 ? 13.991 7.914 -4.403 1.00 88.50 157 ASP A C 1
ATOM 1176 O O . ASP A 1 157 ? 13.453 8.540 -3.484 1.00 88.50 157 ASP A O 1
ATOM 1180 N N . ALA A 1 158 ? 14.746 6.837 -4.169 1.00 87.81 158 ALA A N 1
ATOM 1181 C CA . ALA A 1 158 ? 15.027 6.355 -2.819 1.00 87.81 158 ALA A CA 1
ATOM 1182 C C . ALA A 1 158 ? 15.803 7.382 -1.961 1.00 87.81 158 ALA A C 1
ATOM 1184 O O . ALA A 1 158 ? 15.441 7.550 -0.793 1.00 87.81 158 ALA A O 1
ATOM 1185 N N . PRO A 1 159 ? 16.818 8.105 -2.487 1.00 90.06 159 PRO A N 1
ATOM 1186 C CA . PRO A 1 159 ? 17.469 9.183 -1.743 1.00 90.06 159 PRO A CA 1
ATOM 1187 C C . PRO A 1 159 ? 16.498 10.287 -1.317 1.00 90.06 159 PRO A C 1
ATOM 1189 O O . PRO A 1 159 ? 16.497 10.666 -0.145 1.00 90.06 159 PRO A O 1
ATOM 1192 N N . GLY A 1 160 ? 15.634 10.753 -2.226 1.00 91.31 160 GLY A N 1
ATOM 1193 C CA . GLY A 1 160 ? 14.610 11.750 -1.919 1.00 91.31 160 GLY A CA 1
ATOM 1194 C C . GLY A 1 160 ? 13.650 11.276 -0.828 1.00 91.31 160 GLY A C 1
ATOM 1195 O O . GLY A 1 160 ? 13.382 12.015 0.123 1.00 91.31 160 GLY A O 1
ATOM 1196 N N . LEU A 1 161 ? 13.202 10.017 -0.900 1.00 93.19 161 LEU A N 1
ATOM 1197 C CA . LEU A 1 161 ? 12.375 9.415 0.145 1.00 93.19 161 LEU A CA 1
ATOM 1198 C C . LEU A 1 161 ? 13.110 9.367 1.493 1.00 93.19 161 LEU A C 1
ATOM 1200 O O . LEU A 1 161 ? 12.548 9.800 2.495 1.00 93.19 161 LEU A O 1
ATOM 1204 N N . ALA A 1 162 ? 14.365 8.912 1.547 1.00 92.31 162 ALA A N 1
ATOM 1205 C CA . ALA A 1 162 ? 15.132 8.883 2.796 1.00 92.31 162 ALA A CA 1
ATOM 1206 C C . ALA A 1 162 ? 15.312 10.277 3.413 1.00 92.31 162 ALA A C 1
ATOM 1208 O O . ALA A 1 162 ? 15.158 10.428 4.624 1.00 92.31 162 ALA A O 1
ATOM 1209 N N . THR A 1 163 ? 15.569 11.305 2.600 1.00 93.44 163 THR A N 1
ATOM 1210 C CA . THR A 1 163 ? 15.620 12.699 3.064 1.00 93.44 163 THR A CA 1
ATOM 1211 C C . THR A 1 163 ? 14.302 13.118 3.723 1.00 93.44 163 THR A C 1
ATOM 1213 O O . THR A 1 163 ? 14.314 13.677 4.824 1.00 93.44 163 THR A O 1
ATOM 1216 N N . ARG A 1 164 ? 13.159 12.797 3.103 1.00 94.69 164 ARG A N 1
ATOM 1217 C CA . ARG A 1 164 ? 11.828 13.090 3.662 1.00 94.69 164 ARG A CA 1
ATOM 1218 C C . ARG A 1 164 ? 11.564 12.323 4.951 1.00 94.69 164 ARG A C 1
ATOM 1220 O O . ARG A 1 164 ? 11.128 12.912 5.939 1.00 94.69 164 ARG A O 1
ATOM 1227 N N . LEU A 1 165 ? 11.890 11.034 4.974 1.00 94.06 165 LEU A N 1
ATOM 1228 C CA . LEU A 1 165 ? 11.725 10.190 6.153 1.00 94.06 165 LEU A CA 1
ATOM 1229 C C . LEU A 1 165 ? 12.664 10.586 7.294 1.00 94.06 165 LEU A C 1
ATOM 1231 O O . LEU A 1 165 ? 12.312 10.359 8.444 1.00 94.06 165 LEU A O 1
ATOM 1235 N N . ALA A 1 166 ? 13.794 11.242 7.030 1.00 93.62 166 ALA A N 1
ATOM 1236 C CA . ALA A 1 166 ? 14.636 11.858 8.059 1.00 93.62 166 ALA A CA 1
ATOM 1237 C C . ALA A 1 166 ? 14.062 13.182 8.616 1.00 93.62 166 ALA A C 1
ATOM 1239 O O . ALA A 1 166 ? 14.663 13.786 9.501 1.00 93.62 166 ALA A O 1
ATOM 1240 N N . GLY A 1 167 ? 12.908 13.643 8.116 1.00 92.12 167 GLY A N 1
ATOM 1241 C CA . GLY A 1 167 ? 12.253 14.886 8.535 1.00 92.12 167 GLY A CA 1
ATOM 1242 C C . GLY A 1 167 ? 12.764 16.140 7.818 1.00 92.12 167 GLY A C 1
ATOM 1243 O O . GLY A 1 167 ? 12.397 17.249 8.198 1.00 92.12 167 GLY A O 1
ATOM 1244 N N . SER A 1 168 ? 13.600 15.990 6.786 1.00 93.50 168 SER A N 1
ATOM 1245 C CA . SER A 1 168 ? 14.088 17.125 5.996 1.00 93.50 168 SER A CA 1
ATOM 1246 C C . SER A 1 168 ? 13.090 17.506 4.889 1.00 93.50 168 SER A C 1
ATOM 1248 O O . SER A 1 168 ? 12.338 16.645 4.411 1.00 93.50 168 SER A O 1
ATOM 1250 N N . PRO A 1 169 ? 13.061 18.779 4.448 1.00 90.25 169 PRO A N 1
ATOM 1251 C CA . PRO A 1 169 ? 12.317 19.184 3.257 1.00 90.25 169 PRO A CA 1
ATOM 1252 C C . PRO A 1 169 ? 12.772 18.405 2.018 1.00 90.25 169 PRO A C 1
ATOM 1254 O O . PRO A 1 169 ? 13.928 17.995 1.923 1.00 90.25 169 PRO A O 1
ATOM 1257 N N . GLY A 1 170 ? 11.878 18.223 1.051 1.00 89.38 170 GLY A N 1
ATOM 1258 C CA . GLY A 1 170 ? 12.180 17.496 -0.177 1.00 89.38 170 GLY A CA 1
ATOM 1259 C C . GLY A 1 170 ? 10.938 17.308 -1.051 1.00 89.38 170 GLY A C 1
ATOM 1260 O O . GLY A 1 170 ? 9.942 18.004 -0.841 1.00 89.38 170 GLY A O 1
ATOM 1261 N N . PRO A 1 171 ? 10.980 16.375 -2.015 1.00 89.94 171 PRO A N 1
ATOM 1262 C CA . PRO A 1 171 ? 9.835 16.076 -2.870 1.00 89.94 171 PRO A CA 1
ATOM 1263 C C . PRO A 1 171 ? 8.651 15.511 -2.068 1.00 89.94 171 PRO A C 1
ATOM 1265 O O . PRO A 1 171 ? 8.823 14.956 -0.982 1.00 89.94 171 PRO A O 1
ATOM 1268 N N . SER A 1 172 ? 7.442 15.660 -2.611 1.00 90.31 172 SER A N 1
ATOM 1269 C CA . SER A 1 172 ? 6.226 15.114 -1.999 1.00 90.31 172 SER A CA 1
ATOM 1270 C C . SER A 1 172 ? 6.262 13.585 -1.998 1.00 90.31 172 SER A C 1
ATOM 1272 O O . SER A 1 172 ? 6.615 12.967 -3.005 1.00 90.31 172 SER A O 1
ATOM 1274 N N . VAL A 1 173 ? 5.903 12.990 -0.859 1.00 94.25 173 VAL A N 1
ATOM 1275 C CA . VAL A 1 173 ? 5.781 11.539 -0.703 1.00 94.25 173 VAL A CA 1
ATOM 1276 C C . VAL A 1 173 ? 4.365 11.099 -1.043 1.00 94.25 173 VAL A C 1
ATOM 1278 O O . VAL A 1 173 ? 3.390 11.701 -0.598 1.00 94.25 173 VAL A O 1
ATOM 1281 N N . ALA A 1 174 ? 4.258 9.999 -1.778 1.00 94.00 174 ALA A N 1
ATOM 1282 C CA . ALA A 1 174 ? 2.994 9.333 -2.025 1.00 94.00 174 ALA A CA 1
ATOM 1283 C C . ALA A 1 174 ? 2.889 8.028 -1.245 1.00 94.00 174 ALA A C 1
ATOM 1285 O O . ALA A 1 174 ? 3.874 7.313 -1.067 1.00 94.00 174 ALA A O 1
ATOM 1286 N N . TYR A 1 175 ? 1.676 7.710 -0.816 1.00 96.88 175 TYR A N 1
ATOM 1287 C CA . TYR A 1 175 ? 1.315 6.477 -0.151 1.00 96.88 175 TYR A CA 1
ATOM 1288 C C . TYR A 1 175 ? 0.475 5.610 -1.088 1.00 96.88 175 TYR A C 1
ATOM 1290 O O . TYR A 1 175 ? -0.683 5.906 -1.398 1.00 96.88 175 TYR A O 1
ATOM 1298 N N . LEU A 1 176 ? 1.099 4.537 -1.559 1.00 96.06 176 LEU A N 1
ATOM 1299 C CA . LEU A 1 176 ? 0.525 3.558 -2.466 1.00 96.06 176 LEU A CA 1
ATOM 1300 C C . LEU A 1 176 ? -0.084 2.413 -1.656 1.00 96.06 176 LEU A C 1
ATOM 1302 O O . LEU A 1 176 ? 0.629 1.559 -1.133 1.00 96.06 176 LEU A O 1
ATOM 1306 N N . VAL A 1 177 ? -1.407 2.400 -1.537 1.00 97.44 177 VAL A N 1
ATOM 1307 C CA . VAL A 1 177 ? -2.171 1.469 -0.699 1.00 97.44 177 VAL A CA 1
ATOM 1308 C C . VAL A 1 177 ? -2.571 0.233 -1.498 1.00 97.44 177 VAL A C 1
ATOM 1310 O O . VAL A 1 177 ? -3.175 0.362 -2.557 1.00 97.44 177 VAL A O 1
ATOM 1313 N N . PHE A 1 178 ? -2.312 -0.975 -0.999 1.00 96.94 178 PHE A N 1
ATOM 1314 C CA . PHE A 1 178 ? -2.699 -2.217 -1.699 1.00 96.94 178 PHE A CA 1
ATOM 1315 C C . PHE A 1 178 ? -3.492 -3.212 -0.835 1.00 96.94 178 PHE A C 1
ATOM 1317 O O . PHE A 1 178 ? -3.926 -4.244 -1.350 1.00 96.94 178 PHE A O 1
ATOM 1324 N N . ASP A 1 179 ? -3.687 -2.961 0.464 1.00 98.31 179 ASP A N 1
ATOM 1325 C CA . ASP A 1 179 ? -4.479 -3.851 1.327 1.00 98.31 179 ASP A CA 1
ATOM 1326 C C . ASP A 1 179 ? -5.261 -3.087 2.409 1.00 98.31 179 ASP A C 1
ATOM 1328 O O . ASP A 1 179 ? -4.847 -2.018 2.858 1.00 98.31 179 ASP A O 1
ATOM 1332 N N . LEU A 1 180 ? -6.375 -3.674 2.855 1.00 98.44 180 LEU A N 1
ATOM 1333 C CA . LEU A 1 180 ? -7.195 -3.198 3.972 1.00 98.44 180 LEU A CA 1
ATOM 1334 C C . LEU A 1 180 ? -7.270 -4.298 5.033 1.00 98.44 180 LEU A C 1
ATOM 1336 O O . LEU A 1 180 ? -7.786 -5.391 4.795 1.00 98.44 180 LEU A O 1
ATOM 1340 N N . LEU A 1 181 ? -6.748 -4.007 6.219 1.00 98.38 181 LEU A N 1
ATOM 1341 C CA . LEU A 1 181 ? -6.481 -4.997 7.264 1.00 98.38 181 LEU A CA 1
ATOM 1342 C C . LEU A 1 181 ? -7.527 -4.986 8.377 1.00 98.38 181 LEU A C 1
ATOM 1344 O O . LEU A 1 181 ? -7.734 -5.999 9.051 1.00 98.38 181 LEU A O 1
ATOM 1348 N N . TYR A 1 182 ? -8.198 -3.855 8.559 1.00 97.81 182 TYR A N 1
ATOM 1349 C CA . TYR A 1 182 ? -9.239 -3.650 9.555 1.00 97.81 182 TYR A CA 1
ATOM 1350 C C . TYR A 1 182 ? -10.189 -2.550 9.072 1.00 97.81 182 TYR A C 1
ATOM 1352 O O . TYR A 1 182 ? -9.733 -1.582 8.462 1.00 97.81 182 TYR A O 1
ATOM 1360 N N . LEU A 1 183 ? -11.482 -2.700 9.357 1.00 96.81 183 LEU A N 1
ATOM 1361 C CA . LEU A 1 183 ? -12.523 -1.738 9.001 1.00 96.81 183 LEU A CA 1
ATOM 1362 C C . LEU A 1 183 ? -13.644 -1.753 10.048 1.00 96.81 183 LEU A C 1
ATOM 1364 O O . LEU A 1 183 ? -14.216 -2.811 10.300 1.00 96.81 183 LEU A O 1
ATOM 1368 N N . ASP A 1 184 ? -13.961 -0.600 10.633 1.00 94.50 184 ASP A N 1
ATOM 1369 C CA . ASP A 1 184 ? -15.134 -0.353 11.487 1.00 94.50 184 ASP A CA 1
ATOM 1370 C C . ASP A 1 184 ? -15.407 -1.446 12.525 1.00 94.50 184 ASP A C 1
ATOM 1372 O O . ASP A 1 184 ? -16.460 -2.091 12.543 1.00 94.50 184 ASP A O 1
ATOM 1376 N N . GLY A 1 185 ? -14.428 -1.686 13.397 1.00 92.00 185 GLY A N 1
ATOM 1377 C CA . GLY A 1 185 ? -14.577 -2.698 14.440 1.00 92.00 185 GLY A CA 1
ATOM 1378 C C . GLY A 1 185 ? -14.362 -4.123 13.952 1.00 92.00 185 GLY A C 1
ATOM 1379 O O . GLY A 1 185 ? -14.773 -5.051 14.637 1.00 92.00 185 GLY A O 1
ATOM 1380 N N . ARG A 1 186 ? -13.817 -4.354 12.750 1.00 94.19 186 ARG A N 1
ATOM 1381 C CA . ARG A 1 186 ? -13.680 -5.710 12.194 1.00 94.19 186 ARG A CA 1
ATOM 1382 C C . ARG A 1 186 ? -12.285 -5.954 11.626 1.00 94.19 186 ARG A C 1
ATOM 1384 O O . ARG A 1 186 ? -11.922 -5.332 10.625 1.00 94.19 186 ARG A O 1
ATOM 1391 N N . PRO A 1 187 ? -11.508 -6.902 12.184 1.00 96.19 187 PRO A N 1
ATOM 1392 C CA . PRO A 1 187 ? -10.276 -7.344 11.547 1.00 96.19 187 PRO A CA 1
ATOM 1393 C C . PRO A 1 187 ? -10.596 -8.125 10.267 1.00 96.19 187 PRO A C 1
ATOM 1395 O O . PRO A 1 187 ? -11.421 -9.040 10.261 1.00 96.19 187 PRO A O 1
ATOM 1398 N N . LEU A 1 188 ? -9.900 -7.797 9.180 1.00 97.75 188 LEU A N 1
ATOM 1399 C CA . LEU A 1 188 ? -10.039 -8.454 7.879 1.00 97.75 188 LEU A CA 1
ATOM 1400 C C . LEU A 1 188 ? -8.914 -9.459 7.602 1.00 97.75 188 LEU A C 1
ATOM 1402 O O . LEU A 1 188 ? -8.904 -10.084 6.548 1.00 97.75 188 LEU A O 1
ATOM 1406 N N . LEU A 1 189 ? -7.987 -9.661 8.543 1.00 97.56 189 LEU A N 1
ATOM 1407 C CA . LEU A 1 189 ? -6.766 -10.456 8.349 1.00 97.56 189 LEU A CA 1
ATOM 1408 C C . LEU A 1 189 ? -7.029 -11.889 7.853 1.00 97.56 189 LEU A C 1
ATOM 1410 O O . LEU A 1 189 ? -6.293 -12.400 7.014 1.00 97.56 189 LEU A O 1
ATOM 1414 N N . GLY A 1 190 ? -8.096 -12.531 8.339 1.00 97.38 190 GLY A N 1
ATOM 1415 C CA . GLY A 1 190 ? -8.488 -13.881 7.915 1.00 97.38 190 GLY A CA 1
ATOM 1416 C C . GLY A 1 190 ? -9.252 -13.939 6.587 1.00 97.38 190 GLY A C 1
ATOM 1417 O O . GLY A 1 190 ? -9.473 -15.028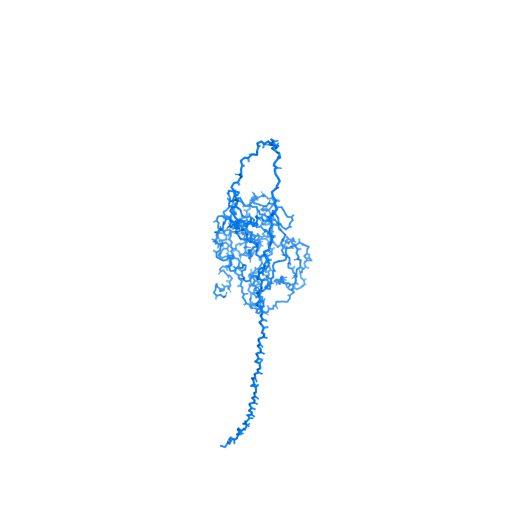 6.063 1.00 97.38 190 GLY A O 1
ATOM 1418 N N . GLN A 1 191 ? -9.675 -12.797 6.040 1.00 98.38 191 GLN A N 1
ATOM 1419 C CA . GLN A 1 191 ? -10.409 -12.743 4.777 1.00 98.38 191 GLN A CA 1
ATOM 1420 C C . GLN A 1 191 ? -9.461 -12.950 3.589 1.00 98.38 191 GLN A C 1
ATOM 1422 O O . GLN A 1 191 ? -8.320 -12.492 3.643 1.00 98.38 191 GLN A O 1
ATOM 1427 N N . PRO A 1 192 ? -9.923 -13.559 2.484 1.00 98.38 192 PRO A N 1
ATOM 1428 C CA . PRO A 1 192 ? -9.174 -13.621 1.230 1.00 98.38 192 PRO A CA 1
ATOM 1429 C C . PRO A 1 192 ? -8.743 -12.236 0.726 1.00 98.38 192 PRO A C 1
ATOM 1431 O O . PRO A 1 192 ? -9.540 -11.296 0.773 1.00 98.38 192 PRO A O 1
ATOM 1434 N N . LEU A 1 193 ? -7.531 -12.117 0.171 1.00 98.44 193 LEU A N 1
ATOM 1435 C CA . LEU A 1 193 ? -6.995 -10.849 -0.353 1.00 98.44 193 LEU A CA 1
ATOM 1436 C C . LEU A 1 193 ? -7.963 -10.131 -1.303 1.00 98.44 193 LEU A C 1
ATOM 1438 O O . LEU A 1 193 ? -8.176 -8.931 -1.157 1.00 98.44 193 LEU A O 1
ATOM 1442 N N . PHE A 1 194 ? -8.602 -10.844 -2.234 1.00 97.31 194 PHE A N 1
ATOM 1443 C CA . PHE A 1 194 ? -9.539 -10.207 -3.168 1.00 97.31 194 PHE A CA 1
ATOM 1444 C C . PHE A 1 194 ? -10.728 -9.525 -2.461 1.00 97.31 194 PHE A C 1
ATOM 1446 O O . PHE A 1 194 ? -11.220 -8.504 -2.932 1.00 97.31 194 PHE A O 1
ATOM 1453 N N . ARG A 1 195 ? -11.183 -10.049 -1.310 1.00 98.12 195 ARG A N 1
ATOM 1454 C CA . ARG A 1 195 ? -12.241 -9.417 -0.502 1.00 98.12 195 ARG A CA 1
ATOM 1455 C C . ARG A 1 195 ? -11.732 -8.172 0.211 1.00 98.12 195 ARG A C 1
ATOM 1457 O O . ARG A 1 195 ? -12.459 -7.185 0.266 1.00 98.12 195 ARG A O 1
ATOM 1464 N N . ARG A 1 196 ? -10.498 -8.209 0.722 1.00 98.50 196 ARG A N 1
ATOM 1465 C CA . ARG A 1 196 ? -9.858 -7.052 1.366 1.00 98.50 196 ARG A CA 1
ATOM 1466 C C . ARG A 1 196 ? -9.640 -5.913 0.373 1.00 98.50 196 ARG A C 1
ATOM 1468 O O . ARG A 1 196 ? -9.977 -4.776 0.677 1.00 98.50 196 ARG A O 1
ATOM 1475 N N . ARG A 1 197 ? -9.187 -6.226 -0.845 1.00 97.62 197 ARG A N 1
ATOM 1476 C CA . ARG A 1 197 ? -9.019 -5.249 -1.933 1.00 97.62 197 ARG A CA 1
ATOM 1477 C C . ARG A 1 197 ? -10.342 -4.666 -2.428 1.00 97.62 197 ARG A C 1
ATOM 1479 O O . ARG A 1 197 ? -10.428 -3.466 -2.654 1.00 97.62 197 ARG A O 1
ATOM 1486 N N . GLU A 1 198 ? -11.390 -5.480 -2.539 1.00 96.94 198 GLU A N 1
ATOM 1487 C CA . GLU A 1 198 ? -12.720 -4.967 -2.886 1.00 96.94 198 GLU A CA 1
ATOM 1488 C C . GLU A 1 198 ? -13.276 -4.036 -1.798 1.00 96.94 198 GLU A C 1
ATOM 1490 O O . GLU A 1 198 ? -13.894 -3.021 -2.111 1.00 96.94 198 GLU A O 1
ATOM 1495 N N . ALA A 1 199 ? -13.033 -4.341 -0.519 1.00 97.88 199 ALA A N 1
ATOM 1496 C CA . ALA A 1 199 ? -13.370 -3.434 0.574 1.00 97.88 199 ALA A CA 1
ATOM 1497 C C . ALA A 1 199 ? -12.536 -2.141 0.511 1.00 97.88 199 ALA A C 1
ATOM 1499 O O . ALA A 1 199 ? -13.109 -1.058 0.581 1.00 97.88 199 ALA A O 1
ATOM 1500 N N . LEU A 1 200 ? -11.221 -2.237 0.272 1.00 98.00 200 LEU A N 1
ATOM 1501 C CA . LEU A 1 200 ? -10.343 -1.078 0.074 1.00 98.00 200 LEU A CA 1
ATOM 1502 C C . LEU A 1 200 ? -10.884 -0.141 -1.013 1.00 98.00 200 LEU A C 1
ATOM 1504 O O . LEU A 1 200 ? -11.011 1.054 -0.771 1.00 98.00 200 LEU A O 1
ATOM 1508 N N . ARG A 1 201 ? -11.260 -0.682 -2.177 1.00 96.06 201 ARG A N 1
ATOM 1509 C CA . ARG A 1 201 ? -11.785 0.091 -3.315 1.00 96.06 201 ARG A CA 1
ATOM 1510 C C . ARG A 1 201 ? -13.076 0.845 -2.990 1.00 96.06 201 ARG A C 1
ATOM 1512 O O . ARG A 1 201 ? -13.313 1.916 -3.531 1.00 96.06 201 ARG A O 1
ATOM 1519 N N . ARG A 1 202 ? -13.925 0.283 -2.127 1.00 96.69 202 ARG A N 1
ATOM 1520 C CA . ARG A 1 202 ? -15.186 0.915 -1.702 1.00 96.69 202 ARG A CA 1
ATOM 1521 C C . ARG A 1 202 ? -14.984 1.979 -0.629 1.00 96.69 202 ARG A C 1
ATOM 1523 O O . ARG A 1 202 ? -15.833 2.851 -0.491 1.00 96.69 202 ARG A O 1
ATOM 1530 N N . THR A 1 203 ? -13.913 1.867 0.149 1.00 96.75 203 THR A N 1
ATOM 1531 C CA . THR A 1 203 ? -13.682 2.708 1.326 1.00 96.75 203 THR A CA 1
ATOM 1532 C C . THR A 1 203 ? -12.710 3.848 1.045 1.00 96.75 203 THR A C 1
ATOM 1534 O O . THR A 1 203 ? -12.899 4.938 1.573 1.00 96.75 203 THR A O 1
ATOM 1537 N N . LEU A 1 204 ? -11.668 3.622 0.245 1.00 96.50 204 LEU A N 1
ATOM 1538 C CA . LEU A 1 204 ? -10.648 4.624 -0.044 1.00 96.50 204 LEU A CA 1
ATOM 1539 C C . LEU A 1 204 ? -11.056 5.480 -1.244 1.00 96.50 204 LEU A C 1
ATOM 1541 O O . LEU A 1 204 ? -11.200 4.972 -2.351 1.00 96.50 204 LEU A O 1
ATOM 1545 N N . THR A 1 205 ? -11.151 6.791 -1.031 1.00 95.69 205 THR A N 1
ATOM 1546 C CA . THR A 1 205 ? -11.238 7.785 -2.107 1.00 95.69 205 THR A CA 1
ATOM 1547 C C . THR A 1 205 ? -9.823 8.240 -2.489 1.00 95.69 205 THR A C 1
ATOM 1549 O O . THR A 1 205 ? -9.180 8.928 -1.686 1.00 95.69 205 THR A O 1
ATOM 1552 N N . PRO A 1 206 ? -9.307 7.891 -3.686 1.00 91.81 206 PRO A N 1
ATOM 1553 C CA . PRO A 1 206 ? -7.959 8.276 -4.095 1.00 91.81 206 PRO A CA 1
ATOM 1554 C C . PRO A 1 206 ? -7.753 9.796 -4.118 1.00 91.81 206 PRO A C 1
ATOM 1556 O O . PRO A 1 206 ? -8.684 10.579 -4.322 1.00 91.81 206 PRO A O 1
ATOM 1559 N N . GLY A 1 207 ? -6.510 10.211 -3.908 1.00 89.12 207 GLY A N 1
ATOM 1560 C CA . GLY A 1 207 ? -6.060 11.595 -3.918 1.00 89.12 207 GLY A CA 1
ATOM 1561 C C . GLY A 1 207 ? -4.782 11.785 -4.719 1.00 89.12 207 GLY A C 1
ATOM 1562 O O . GLY A 1 207 ? -4.362 10.914 -5.474 1.00 89.12 207 GLY A O 1
ATOM 1563 N N . GLU A 1 208 ? -4.153 12.942 -4.530 1.00 86.62 208 GLU A N 1
ATOM 1564 C CA . GLU A 1 208 ? -2.868 13.253 -5.160 1.00 86.62 208 GLU A CA 1
ATOM 1565 C C . GLU A 1 208 ? -1.726 12.424 -4.554 1.00 86.62 208 GLU A C 1
ATOM 1567 O O . GLU A 1 208 ? -0.964 11.798 -5.291 1.00 86.62 208 GLU A O 1
ATOM 1572 N N . SER A 1 209 ? -1.672 12.364 -3.218 1.00 90.88 209 SER A N 1
ATOM 1573 C CA . SER A 1 209 ? -0.619 11.679 -2.453 1.00 90.88 209 SER A CA 1
ATOM 1574 C C . SER A 1 209 ? -1.041 10.317 -1.904 1.00 90.88 209 SER A C 1
ATOM 1576 O O . SER A 1 209 ? -0.219 9.615 -1.333 1.00 90.88 209 SER A O 1
ATOM 1578 N N . VAL A 1 210 ? -2.307 9.920 -2.047 1.00 94.06 210 VAL A N 1
ATOM 1579 C CA . VAL A 1 210 ? -2.823 8.633 -1.555 1.00 94.06 210 VAL A CA 1
ATOM 1580 C C . VAL A 1 210 ? -3.502 7.917 -2.704 1.00 94.06 210 VAL A C 1
ATOM 1582 O O . VAL A 1 210 ? -4.530 8.383 -3.194 1.00 94.06 210 VAL A O 1
ATOM 1585 N N . VAL A 1 211 ? -2.964 6.778 -3.128 1.00 93.00 211 VAL A N 1
ATOM 1586 C CA . VAL A 1 211 ? -3.494 6.057 -4.290 1.00 93.00 211 VAL A CA 1
ATOM 1587 C C . VAL A 1 211 ? -3.637 4.577 -3.979 1.00 93.00 211 VAL A C 1
ATOM 1589 O O . VAL A 1 211 ? -2.736 3.971 -3.408 1.00 93.00 211 VAL A O 1
ATOM 1592 N N . ALA A 1 212 ? -4.768 3.984 -4.361 1.00 93.75 212 ALA A N 1
ATOM 1593 C CA . ALA A 1 212 ? -4.920 2.536 -4.344 1.00 93.75 212 ALA A CA 1
ATOM 1594 C C . ALA A 1 212 ? -4.145 1.934 -5.524 1.00 93.75 212 ALA A C 1
ATOM 1596 O O . ALA A 1 212 ? -4.383 2.307 -6.670 1.00 93.75 212 ALA A O 1
ATOM 1597 N N . VAL A 1 213 ? -3.235 1.000 -5.260 1.00 92.94 213 VAL A N 1
ATOM 1598 C CA . VAL A 1 213 ? -2.490 0.296 -6.307 1.00 92.94 213 VAL A CA 1
ATOM 1599 C C . VAL A 1 213 ? -3.439 -0.680 -7.000 1.00 92.94 213 VAL A C 1
ATOM 1601 O O . VAL A 1 213 ? -3.974 -1.568 -6.323 1.00 92.94 213 VAL A O 1
ATOM 1604 N N . PRO A 1 214 ? -3.672 -0.559 -8.315 1.00 89.81 214 PRO A N 1
ATOM 1605 C CA . PRO A 1 214 ? -4.467 -1.530 -9.062 1.00 89.81 214 PRO A CA 1
ATOM 1606 C C . PRO A 1 214 ? -3.746 -2.881 -9.135 1.00 89.81 214 PRO A C 1
ATOM 1608 O O . PRO A 1 214 ? -2.521 -2.959 -9.051 1.00 89.81 214 PRO A O 1
ATOM 1611 N N . ALA A 1 215 ? -4.521 -3.956 -9.270 1.00 91.69 215 ALA A N 1
ATOM 1612 C CA . ALA A 1 215 ? -3.994 -5.311 -9.352 1.00 91.69 215 ALA A CA 1
ATOM 1613 C C . ALA A 1 215 ? -4.510 -6.009 -10.602 1.00 91.69 215 ALA A C 1
ATOM 1615 O O . ALA A 1 215 ? -5.712 -6.014 -10.847 1.00 91.69 215 ALA A O 1
ATOM 1616 N N . ILE A 1 216 ? -3.604 -6.658 -11.323 1.00 91.94 216 ILE A N 1
ATOM 1617 C CA . ILE A 1 216 ? -3.908 -7.473 -12.492 1.00 91.94 216 ILE A CA 1
ATOM 1618 C C . ILE A 1 216 ? -4.089 -8.923 -12.055 1.00 91.94 216 ILE A C 1
ATOM 1620 O O . ILE A 1 216 ? -3.262 -9.488 -11.333 1.00 91.94 216 ILE A O 1
ATOM 1624 N N . ALA A 1 217 ? -5.174 -9.549 -12.498 1.00 92.38 217 ALA A N 1
ATOM 1625 C CA . ALA A 1 217 ? -5.356 -10.983 -12.348 1.00 92.38 217 ALA A CA 1
ATOM 1626 C C . ALA A 1 217 ? -4.593 -11.727 -13.449 1.00 92.38 217 ALA A C 1
ATOM 1628 O O . ALA A 1 217 ? -4.649 -11.349 -14.613 1.00 92.38 217 ALA A O 1
ATOM 1629 N N . THR A 1 218 ? -3.957 -12.844 -13.100 1.00 90.94 218 THR A N 1
ATOM 1630 C CA . THR A 1 218 ? -3.343 -13.786 -14.053 1.00 90.94 218 THR A CA 1
ATOM 1631 C C . THR A 1 218 ? -2.058 -13.317 -14.736 1.00 90.94 218 THR A C 1
ATOM 1633 O O . THR A 1 218 ? -1.098 -14.078 -14.704 1.00 90.94 218 THR A O 1
ATOM 1636 N N . GLU A 1 219 ? -2.001 -12.117 -15.309 1.00 93.06 219 GLU A N 1
ATOM 1637 C CA . GLU A 1 219 ? -0.960 -11.695 -16.266 1.00 93.06 219 GLU A CA 1
ATOM 1638 C C . GLU A 1 219 ? 0.292 -11.084 -15.609 1.00 93.06 219 GLU A C 1
ATOM 1640 O O . GLU A 1 219 ? 0.650 -9.920 -15.809 1.00 93.06 219 GLU A O 1
ATOM 1645 N N . GLY A 1 220 ? 0.988 -11.877 -14.797 1.00 94.94 220 GLY A N 1
ATOM 1646 C CA . GLY A 1 220 ? 2.195 -11.428 -14.106 1.00 94.94 220 GLY A CA 1
ATOM 1647 C C . GLY A 1 220 ? 3.396 -11.194 -15.023 1.00 94.94 220 GLY A C 1
ATOM 1648 O O . GLY A 1 220 ? 4.207 -10.315 -14.730 1.00 94.94 220 GLY A O 1
ATOM 1649 N N . ARG A 1 221 ? 3.522 -11.935 -16.135 1.00 96.12 221 ARG A N 1
ATOM 1650 C CA . ARG A 1 221 ? 4.618 -11.745 -17.106 1.00 96.12 221 ARG A CA 1
ATOM 1651 C C . ARG A 1 221 ? 4.489 -10.429 -17.863 1.00 96.12 221 ARG A C 1
ATOM 1653 O O . ARG A 1 221 ? 5.452 -9.675 -17.916 1.00 96.12 221 ARG A O 1
ATOM 1660 N N . ALA A 1 222 ? 3.297 -10.132 -18.377 1.00 93.88 222 ALA A N 1
ATOM 1661 C CA . ALA A 1 222 ? 3.043 -8.894 -19.109 1.00 93.88 222 ALA A CA 1
ATOM 1662 C C . ALA A 1 222 ? 3.263 -7.660 -18.220 1.00 93.88 222 ALA A C 1
ATOM 1664 O O . ALA A 1 222 ? 3.911 -6.697 -18.634 1.00 93.88 222 ALA A O 1
ATOM 1665 N N . LEU A 1 223 ? 2.797 -7.710 -16.964 1.00 94.62 223 LEU A N 1
ATOM 1666 C CA . LEU A 1 223 ? 3.077 -6.647 -16.001 1.00 94.62 223 LEU A CA 1
ATOM 1667 C C . LEU A 1 223 ? 4.577 -6.525 -15.705 1.00 94.62 223 LEU A C 1
ATOM 1669 O O . LEU A 1 223 ? 5.077 -5.407 -15.598 1.00 94.62 223 LEU A O 1
ATOM 1673 N N . HIS A 1 224 ? 5.297 -7.645 -15.579 1.00 94.62 224 HIS A N 1
ATOM 1674 C CA . HIS A 1 224 ? 6.748 -7.635 -15.369 1.00 94.62 224 HIS A CA 1
ATOM 1675 C C . HIS A 1 224 ? 7.483 -6.921 -16.511 1.00 94.62 224 HIS A C 1
ATOM 1677 O O . HIS A 1 224 ? 8.250 -5.996 -16.248 1.00 94.62 224 HIS A O 1
ATOM 1683 N N . ASP A 1 225 ? 7.167 -7.253 -17.763 1.00 93.12 225 ASP A N 1
ATOM 1684 C CA . ASP A 1 225 ? 7.745 -6.588 -18.937 1.00 93.12 225 ASP A CA 1
ATOM 1685 C C . ASP A 1 225 ? 7.456 -5.074 -18.931 1.00 93.12 225 ASP A C 1
ATOM 1687 O O . ASP A 1 225 ? 8.342 -4.258 -19.209 1.00 93.12 225 ASP A O 1
ATOM 1691 N N . ALA A 1 226 ? 6.238 -4.676 -18.546 1.00 91.19 226 ALA A N 1
ATOM 1692 C CA . ALA A 1 226 ? 5.849 -3.272 -18.448 1.00 91.19 226 ALA A CA 1
ATOM 1693 C C . ALA A 1 226 ? 6.620 -2.515 -17.352 1.00 91.19 226 ALA A C 1
ATOM 1695 O O . ALA A 1 226 ? 7.118 -1.416 -17.607 1.00 91.19 226 ALA A O 1
ATOM 1696 N N . VAL A 1 227 ? 6.764 -3.082 -16.146 1.00 89.75 227 VAL A N 1
ATOM 1697 C CA . VAL A 1 227 ? 7.515 -2.419 -15.061 1.00 89.75 227 VAL A CA 1
ATOM 1698 C C . VAL A 1 227 ? 9.007 -2.327 -15.380 1.00 89.75 227 VAL A C 1
ATOM 1700 O O . VAL A 1 227 ? 9.623 -1.307 -15.073 1.00 89.75 227 VAL A O 1
ATOM 1703 N N . VAL A 1 228 ? 9.571 -3.330 -16.067 1.00 90.25 228 VAL A N 1
ATOM 1704 C CA . VAL A 1 228 ? 10.957 -3.302 -16.562 1.00 90.25 228 VAL A CA 1
ATOM 1705 C C . VAL A 1 228 ? 11.142 -2.163 -17.561 1.00 90.25 228 VAL A C 1
ATOM 1707 O O . VAL A 1 228 ? 12.061 -1.358 -17.408 1.00 90.25 228 VAL A O 1
ATOM 1710 N N . ALA A 1 229 ? 10.248 -2.044 -18.547 1.00 88.81 229 ALA A N 1
ATOM 1711 C CA . ALA A 1 229 ? 10.308 -0.983 -19.551 1.00 88.81 229 ALA A CA 1
ATOM 1712 C C . ALA A 1 229 ? 10.189 0.428 -18.942 1.00 88.81 229 ALA A C 1
ATOM 1714 O O . ALA A 1 229 ? 10.764 1.379 -19.470 1.00 88.81 229 ALA A O 1
ATOM 1715 N N . GLN A 1 230 ? 9.471 0.565 -17.824 1.00 85.19 230 GLN A N 1
ATOM 1716 C CA . GLN A 1 230 ? 9.278 1.837 -17.119 1.00 85.19 230 GLN A CA 1
ATOM 1717 C C . GLN A 1 230 ? 10.329 2.115 -16.032 1.00 85.19 230 GLN A C 1
ATOM 1719 O O . GLN A 1 230 ? 10.313 3.183 -15.422 1.00 85.19 230 GLN A O 1
ATOM 1724 N N . GLY A 1 231 ? 11.264 1.190 -15.784 1.00 86.06 231 GLY A N 1
ATOM 1725 C CA . GLY A 1 231 ? 12.278 1.344 -14.736 1.00 86.06 231 GLY A CA 1
ATOM 1726 C C . GLY A 1 231 ? 11.701 1.332 -13.315 1.00 86.06 231 GLY A C 1
ATOM 1727 O O . GLY A 1 231 ? 12.257 1.967 -12.418 1.00 86.06 231 GLY A O 1
ATOM 1728 N N . ILE A 1 232 ? 10.579 0.639 -13.114 1.00 88.75 232 ILE A N 1
ATOM 1729 C CA . ILE A 1 232 ? 9.976 0.380 -11.801 1.00 88.75 232 ILE A CA 1
ATOM 1730 C C . ILE A 1 232 ? 10.665 -0.845 -11.178 1.00 88.75 232 ILE A C 1
ATOM 1732 O O . ILE A 1 232 ? 11.133 -1.734 -11.887 1.00 88.75 232 ILE A O 1
ATOM 1736 N N . ALA A 1 233 ? 10.757 -0.898 -9.846 1.00 90.75 233 ALA A N 1
ATOM 1737 C CA . ALA A 1 233 ? 11.601 -1.868 -9.145 1.00 90.75 233 ALA A CA 1
ATOM 1738 C C . ALA A 1 233 ? 11.188 -3.338 -9.350 1.00 90.75 233 ALA A C 1
ATOM 1740 O O . ALA A 1 233 ? 12.049 -4.224 -9.345 1.00 90.75 233 ALA A O 1
ATOM 1741 N N . GLY A 1 234 ? 9.895 -3.619 -9.523 1.00 93.12 234 GLY A N 1
ATOM 1742 C CA . GLY A 1 234 ? 9.422 -4.967 -9.819 1.00 93.12 234 GLY A CA 1
ATOM 1743 C C . GLY A 1 234 ? 7.916 -5.152 -9.678 1.00 93.12 234 GLY A C 1
ATOM 1744 O O . GLY A 1 234 ? 7.138 -4.198 -9.706 1.00 93.12 234 GLY A O 1
ATOM 1745 N N . VAL A 1 235 ? 7.520 -6.413 -9.515 1.00 95.69 235 VAL A N 1
ATOM 1746 C CA . VAL A 1 235 ? 6.128 -6.850 -9.365 1.00 95.69 235 VAL A CA 1
ATOM 1747 C C . VAL A 1 235 ? 5.941 -7.556 -8.030 1.00 95.69 235 VAL A C 1
ATOM 1749 O O . VAL A 1 235 ? 6.701 -8.451 -7.658 1.00 95.69 235 VAL A O 1
ATOM 1752 N N . MET A 1 236 ? 4.878 -7.197 -7.321 1.00 97.31 236 MET A N 1
ATOM 1753 C CA . MET A 1 236 ? 4.362 -7.960 -6.196 1.00 97.31 236 MET A CA 1
ATOM 1754 C C . MET A 1 236 ? 3.285 -8.932 -6.676 1.00 97.31 236 MET A C 1
ATOM 1756 O O . MET A 1 236 ? 2.219 -8.514 -7.112 1.00 97.31 236 MET A O 1
ATOM 1760 N N . ALA A 1 237 ? 3.534 -10.235 -6.547 1.00 98.00 237 ALA A N 1
ATOM 1761 C CA . ALA A 1 237 ? 2.541 -11.280 -6.775 1.00 98.00 237 ALA A CA 1
ATOM 1762 C C . ALA A 1 237 ? 1.983 -11.762 -5.432 1.00 98.00 237 ALA A C 1
ATOM 1764 O O . ALA A 1 237 ? 2.711 -12.307 -4.598 1.00 98.00 237 ALA A O 1
ATOM 1765 N N . ARG A 1 238 ? 0.686 -11.574 -5.197 1.00 97.94 238 ARG A N 1
ATOM 1766 C CA . ARG A 1 238 ? 0.023 -11.948 -3.943 1.00 97.94 238 ARG A CA 1
ATOM 1767 C C . ARG A 1 238 ? -1.057 -12.988 -4.199 1.00 97.94 238 ARG A C 1
ATOM 1769 O O . ARG A 1 238 ? -1.887 -12.815 -5.085 1.00 97.94 238 ARG A O 1
ATOM 1776 N N . GLN A 1 239 ? -1.083 -14.054 -3.405 1.00 98.25 239 GLN A N 1
ATOM 1777 C CA . GLN A 1 239 ? -2.092 -15.100 -3.524 1.00 98.25 239 GLN A CA 1
ATOM 1778 C C . GLN A 1 239 ? -3.491 -14.517 -3.281 1.00 98.25 239 GLN A C 1
ATOM 1780 O O . GLN A 1 239 ? -3.808 -14.042 -2.187 1.00 98.25 239 GLN A O 1
ATOM 1785 N N . ARG A 1 240 ? -4.343 -14.604 -4.302 1.00 97.81 240 ARG A N 1
ATOM 1786 C CA . ARG A 1 240 ? -5.686 -14.017 -4.384 1.00 97.81 240 ARG A CA 1
ATOM 1787 C C . ARG A 1 240 ? -6.587 -14.446 -3.229 1.00 97.81 240 ARG A C 1
ATOM 1789 O O . ARG A 1 240 ? -7.349 -13.639 -2.697 1.00 97.81 240 ARG A O 1
ATOM 1796 N N . THR A 1 241 ? -6.504 -15.716 -2.840 1.00 98.06 241 THR A N 1
ATOM 1797 C CA . THR A 1 241 ? -7.314 -16.319 -1.770 1.00 98.06 241 THR A CA 1
ATOM 1798 C C . THR A 1 241 ? -6.609 -16.362 -0.414 1.00 98.06 241 THR A C 1
ATOM 1800 O O . THR A 1 241 ? -7.178 -16.862 0.553 1.00 98.06 241 THR A O 1
ATOM 1803 N N . GLY A 1 242 ? -5.382 -15.840 -0.326 1.00 97.62 242 GLY A N 1
ATOM 1804 C CA . GLY A 1 242 ? -4.555 -15.931 0.872 1.00 97.62 242 GLY A CA 1
ATOM 1805 C C . GLY A 1 242 ? -5.011 -14.998 2.006 1.00 97.62 242 GLY A C 1
ATOM 1806 O O . GLY A 1 242 ? -5.468 -13.876 1.738 1.00 97.62 242 GLY A O 1
ATOM 1807 N N . PRO A 1 243 ? -4.849 -15.419 3.275 1.00 98.38 243 PRO A N 1
ATOM 1808 C CA . PRO A 1 243 ? -5.018 -14.536 4.422 1.00 98.38 243 PRO A CA 1
ATOM 1809 C C . PRO A 1 243 ? -3.867 -13.525 4.500 1.00 98.38 243 PRO A C 1
ATOM 1811 O O . PRO A 1 243 ? -2.832 -13.674 3.844 1.00 98.38 243 PRO A O 1
ATOM 1814 N N . TYR A 1 244 ? -4.031 -12.510 5.340 1.00 98.44 244 TYR A N 1
ATOM 1815 C CA . TYR A 1 244 ? -2.934 -11.664 5.785 1.00 98.44 244 TYR A CA 1
ATOM 1816 C C . TYR A 1 244 ? -2.253 -12.311 6.995 1.00 98.44 244 TYR A C 1
ATOM 1818 O O . TYR A 1 244 ? -2.925 -12.713 7.944 1.00 98.44 244 TYR A O 1
ATOM 1826 N N . LEU A 1 245 ? -0.923 -12.411 6.971 1.00 97.69 245 LEU A N 1
ATOM 1827 C CA . LEU A 1 245 ? -0.124 -13.038 8.029 1.00 97.69 245 LEU A CA 1
ATOM 1828 C C . LEU A 1 245 ? 0.800 -11.990 8.675 1.00 97.69 245 LEU A C 1
ATOM 1830 O O . LEU A 1 245 ? 1.932 -11.821 8.209 1.00 97.69 245 LEU A O 1
ATOM 1834 N N . PRO A 1 246 ? 0.342 -11.273 9.721 1.00 96.19 246 PRO A N 1
ATOM 1835 C CA . PRO A 1 246 ? 1.111 -10.185 10.320 1.00 96.19 246 PRO A CA 1
ATOM 1836 C C . PRO A 1 246 ? 2.497 -10.637 10.784 1.00 96.19 246 PRO A C 1
ATOM 1838 O O . PRO A 1 246 ? 2.622 -11.629 11.500 1.00 96.19 246 PRO A O 1
ATOM 1841 N N . GLY A 1 247 ? 3.541 -9.915 10.375 1.00 94.81 247 GLY A N 1
ATOM 1842 C CA . GLY A 1 247 ? 4.930 -10.188 10.755 1.00 94.81 247 GLY A CA 1
ATOM 1843 C C . GLY A 1 247 ? 5.552 -11.450 10.144 1.00 94.81 247 GLY A C 1
ATOM 1844 O O . GLY A 1 247 ? 6.702 -11.765 10.447 1.00 94.81 247 GLY A O 1
ATOM 1845 N N . ILE A 1 248 ? 4.838 -12.187 9.286 1.00 96.38 248 ILE A N 1
ATOM 1846 C CA . ILE A 1 248 ? 5.336 -13.436 8.699 1.00 96.38 248 ILE A CA 1
ATOM 1847 C C . ILE A 1 248 ? 5.871 -13.204 7.288 1.00 96.38 248 ILE A C 1
ATOM 1849 O O . ILE A 1 248 ? 5.187 -12.659 6.420 1.00 96.38 248 ILE A O 1
ATOM 1853 N N . ARG A 1 249 ? 7.075 -13.728 7.024 1.00 95.56 249 ARG A N 1
ATOM 1854 C CA . ARG A 1 249 ? 7.650 -13.823 5.677 1.00 95.56 249 ARG A CA 1
ATOM 1855 C C . ARG A 1 249 ? 7.164 -15.064 4.942 1.00 95.56 249 ARG A C 1
ATOM 1857 O O . ARG A 1 249 ? 7.662 -16.177 5.149 1.00 95.56 249 ARG A O 1
ATOM 1864 N N . SER A 1 250 ? 6.209 -14.868 4.044 1.00 95.25 250 SER A N 1
ATOM 1865 C CA . SER A 1 250 ? 5.426 -15.951 3.455 1.00 95.25 250 SER A CA 1
ATOM 1866 C C . SER A 1 250 ? 5.677 -16.142 1.961 1.00 95.25 250 SER A C 1
ATOM 1868 O O . SER A 1 250 ? 6.117 -15.241 1.260 1.00 95.25 250 SER A O 1
ATOM 1870 N N . ARG A 1 251 ? 5.373 -17.346 1.463 1.00 95.88 251 ARG A N 1
ATOM 1871 C CA . ARG A 1 251 ? 5.333 -17.659 0.025 1.00 95.88 251 ARG A CA 1
ATOM 1872 C C . ARG A 1 251 ? 4.048 -17.178 -0.652 1.00 95.88 251 ARG A C 1
ATOM 1874 O O . ARG A 1 251 ? 4.025 -17.127 -1.875 1.00 95.88 251 ARG A O 1
ATOM 1881 N N . LEU A 1 252 ? 3.022 -16.844 0.136 1.00 97.62 252 LEU A N 1
ATOM 1882 C CA . LEU A 1 252 ? 1.762 -16.283 -0.358 1.00 97.62 252 LEU A CA 1
ATOM 1883 C C . LEU A 1 252 ? 1.986 -14.928 -1.039 1.00 97.62 252 LEU A C 1
ATOM 1885 O O . LEU A 1 252 ? 1.192 -14.530 -1.879 1.00 97.62 252 LEU A O 1
ATOM 1889 N N . TRP A 1 253 ? 3.043 -14.209 -0.656 1.00 97.56 253 TRP A N 1
ATOM 1890 C CA . TRP A 1 253 ? 3.450 -12.941 -1.246 1.00 97.56 253 TRP A CA 1
ATOM 1891 C C . TRP A 1 253 ? 4.849 -13.093 -1.832 1.00 97.56 253 TRP A C 1
ATOM 1893 O O . TRP A 1 253 ? 5.785 -13.496 -1.133 1.00 97.56 253 TRP A O 1
ATOM 1903 N N . ARG A 1 254 ? 4.998 -12.778 -3.114 1.00 97.50 254 ARG A N 1
ATOM 1904 C CA . ARG A 1 254 ? 6.255 -12.858 -3.850 1.00 97.50 254 ARG A CA 1
ATOM 1905 C C . ARG A 1 254 ? 6.629 -11.505 -4.414 1.00 97.50 254 ARG A C 1
ATOM 1907 O O . ARG A 1 254 ? 5.778 -10.836 -4.982 1.00 97.50 254 ARG A O 1
ATOM 1914 N N . PHE A 1 255 ? 7.896 -11.145 -4.274 1.00 96.31 255 PHE A N 1
ATOM 1915 C CA . PHE A 1 255 ? 8.465 -10.002 -4.975 1.00 96.31 255 PHE A CA 1
ATOM 1916 C C . PHE A 1 255 ? 9.314 -10.508 -6.139 1.00 96.31 255 PHE A C 1
ATOM 1918 O O . PHE A 1 255 ? 10.215 -11.324 -5.923 1.00 96.31 255 PHE A O 1
ATOM 1925 N N . ILE A 1 256 ? 9.001 -10.042 -7.344 1.00 95.88 256 ILE A N 1
ATOM 1926 C CA . ILE A 1 256 ? 9.698 -10.369 -8.585 1.00 95.88 256 ILE A CA 1
ATOM 1927 C C . ILE A 1 256 ? 10.447 -9.109 -9.034 1.00 95.88 256 ILE A C 1
ATOM 1929 O O . ILE A 1 256 ? 9.795 -8.154 -9.459 1.00 95.88 256 ILE A O 1
ATOM 1933 N N . PRO A 1 257 ? 11.785 -9.056 -8.906 1.00 92.81 257 PRO A N 1
ATOM 1934 C CA . PRO A 1 257 ? 12.553 -7.866 -9.260 1.00 92.81 257 PRO A CA 1
ATOM 1935 C C . PRO A 1 257 ? 12.549 -7.626 -10.776 1.00 92.81 257 PRO A C 1
ATOM 1937 O O . PRO A 1 257 ? 12.530 -8.571 -11.565 1.00 92.81 257 PRO A O 1
ATOM 1940 N N . ALA A 1 258 ? 12.614 -6.360 -11.190 1.00 88.12 258 ALA A N 1
ATOM 1941 C CA . ALA A 1 258 ? 12.781 -5.978 -12.595 1.00 88.12 258 ALA A CA 1
ATOM 1942 C C . ALA A 1 258 ? 14.177 -6.350 -13.140 1.00 88.12 258 ALA A C 1
ATOM 1944 O O . ALA A 1 258 ? 14.333 -6.658 -14.320 1.00 88.12 258 ALA A O 1
ATOM 1945 N N . THR A 1 259 ? 15.200 -6.385 -12.280 1.00 76.94 259 THR A N 1
ATOM 1946 C CA . THR A 1 259 ? 16.562 -6.773 -12.669 1.00 76.94 259 THR A CA 1
ATOM 1947 C C . THR A 1 259 ? 16.763 -8.284 -12.549 1.00 76.94 259 THR A C 1
ATOM 1949 O O . THR A 1 259 ? 16.487 -8.883 -11.508 1.00 76.94 259 THR A O 1
ATOM 1952 N N . SER A 1 260 ? 17.305 -8.905 -13.601 1.00 52.50 260 SER A N 1
ATOM 1953 C CA . SER A 1 260 ? 17.711 -10.316 -13.584 1.00 52.50 260 SER A CA 1
ATOM 1954 C C . SER A 1 260 ? 18.819 -10.571 -12.550 1.00 52.50 260 SER A C 1
ATOM 1956 O O . SER A 1 260 ? 19.631 -9.695 -12.265 1.00 52.50 260 SER A O 1
ATOM 1958 N N . ALA A 1 261 ? 18.867 -11.794 -12.016 1.00 45.56 261 ALA A N 1
ATOM 1959 C CA . ALA A 1 261 ? 19.600 -12.267 -10.830 1.00 45.56 261 ALA A CA 1
ATOM 1960 C C . ALA A 1 261 ? 21.098 -11.891 -10.642 1.00 45.56 261 ALA A C 1
ATOM 1962 O O . ALA A 1 261 ? 21.669 -12.227 -9.609 1.00 45.56 261 ALA A O 1
ATOM 1963 N N . GLY A 1 262 ? 21.751 -11.210 -11.590 1.00 35.66 262 GLY A N 1
ATOM 1964 C CA . GLY A 1 262 ? 23.180 -10.866 -11.559 1.00 35.66 262 GLY A CA 1
ATOM 1965 C C . GLY A 1 262 ? 23.554 -9.552 -10.857 1.00 35.66 262 GLY A C 1
ATOM 1966 O O . GLY A 1 262 ? 24.740 -9.276 -10.709 1.00 35.66 262 GLY A O 1
ATOM 1967 N N . GLN A 1 263 ? 22.580 -8.742 -10.429 1.00 41.53 263 GLN A N 1
ATOM 1968 C CA . GLN A 1 263 ? 22.805 -7.429 -9.790 1.00 41.53 263 GLN A CA 1
ATOM 1969 C C . GLN A 1 263 ? 22.029 -7.239 -8.476 1.00 41.53 263 GLN A C 1
ATOM 1971 O O . GLN A 1 263 ? 21.810 -6.114 -8.034 1.00 41.53 263 GLN A O 1
ATOM 1976 N N . LEU A 1 264 ? 21.598 -8.323 -7.825 1.00 42.75 264 LEU A N 1
ATOM 1977 C CA . LEU A 1 264 ? 20.976 -8.206 -6.509 1.00 42.75 264 LEU A CA 1
ATOM 1978 C C . LEU A 1 264 ? 22.041 -8.029 -5.424 1.00 42.75 264 LEU A C 1
ATOM 1980 O O . LEU A 1 264 ? 22.756 -8.972 -5.083 1.00 42.75 264 LEU A O 1
ATOM 1984 N N . THR A 1 265 ? 22.091 -6.848 -4.811 1.00 38.03 265 THR A N 1
ATOM 1985 C CA . THR A 1 265 ? 22.533 -6.760 -3.418 1.00 38.03 265 THR A CA 1
ATOM 1986 C C . THR A 1 265 ? 21.549 -7.571 -2.560 1.00 38.03 265 THR A C 1
ATOM 1988 O O . THR A 1 265 ? 20.336 -7.488 -2.777 1.00 38.03 265 THR A O 1
ATOM 1991 N N . PRO A 1 266 ? 22.025 -8.419 -1.627 1.00 35.25 266 PRO A N 1
ATOM 1992 C CA . PRO A 1 266 ? 21.143 -9.222 -0.787 1.00 35.25 266 PRO A CA 1
ATOM 1993 C C . PRO A 1 266 ? 20.197 -8.299 -0.025 1.00 35.25 266 PRO A C 1
ATOM 1995 O O . PRO A 1 266 ? 20.690 -7.431 0.681 1.00 35.25 266 PRO A O 1
ATOM 1998 N N . PHE A 1 267 ? 18.879 -8.487 -0.164 1.00 45.44 267 PHE A N 1
ATOM 1999 C CA . PHE A 1 267 ? 17.856 -7.736 0.570 1.00 45.44 267 PHE A CA 1
ATOM 2000 C C . PHE A 1 267 ? 18.043 -7.924 2.087 1.00 45.44 267 PHE A C 1
ATOM 2002 O O . PHE A 1 267 ? 17.666 -8.988 2.596 1.00 45.44 267 PHE A O 1
ATOM 2009 N N . PRO A 1 268 ? 18.568 -6.943 2.844 1.00 34.59 268 PRO A N 1
ATOM 2010 C CA . PRO A 1 268 ? 18.408 -6.951 4.286 1.00 34.59 268 PRO A CA 1
ATOM 2011 C C . PRO A 1 268 ? 17.000 -6.408 4.552 1.00 34.59 268 PRO A C 1
ATOM 2013 O O . PRO A 1 268 ? 16.577 -5.450 3.910 1.00 34.59 268 PRO A O 1
ATOM 2016 N N . ASP A 1 269 ? 16.246 -7.084 5.413 1.00 43.56 269 ASP A N 1
ATOM 2017 C CA . ASP A 1 269 ? 14.914 -6.709 5.907 1.00 43.56 269 ASP A CA 1
ATOM 2018 C C . ASP A 1 269 ? 14.417 -5.305 5.485 1.00 43.56 269 ASP A C 1
ATOM 2020 O O . ASP A 1 269 ? 14.691 -4.313 6.143 1.00 43.56 269 ASP A O 1
ATOM 2024 N N . GLN A 1 270 ? 13.731 -5.233 4.335 1.00 41.69 270 GLN A N 1
ATOM 2025 C CA . GLN A 1 270 ? 13.033 -4.048 3.801 1.00 41.69 270 GLN A CA 1
ATOM 2026 C C . GLN A 1 270 ? 13.755 -2.683 3.880 1.00 41.69 270 GLN A C 1
ATOM 2028 O O . GLN A 1 270 ? 13.091 -1.651 3.917 1.00 41.69 270 GLN A O 1
ATOM 2033 N N . GLN A 1 271 ? 15.084 -2.637 3.786 1.00 38.84 271 GLN A N 1
ATOM 2034 C CA . GLN A 1 271 ? 15.790 -1.395 3.460 1.00 38.84 271 GLN A CA 1
ATOM 2035 C C . GLN A 1 271 ? 16.431 -1.518 2.081 1.00 38.84 271 GLN A C 1
ATOM 2037 O O . GLN A 1 271 ? 17.450 -2.183 1.908 1.00 38.84 271 GLN A O 1
ATOM 2042 N N . ILE A 1 272 ? 15.829 -0.860 1.088 1.00 39.62 272 ILE A N 1
ATOM 2043 C CA . ILE A 1 272 ? 16.478 -0.599 -0.198 1.00 39.62 272 ILE A CA 1
ATOM 2044 C C . ILE A 1 272 ? 16.687 0.907 -0.310 1.00 39.62 272 ILE A C 1
ATOM 2046 O O . ILE A 1 272 ? 15.799 1.658 -0.701 1.00 39.62 272 ILE A O 1
ATOM 2050 N N . LEU A 1 273 ? 17.896 1.341 0.032 1.00 36.78 273 LEU A N 1
ATOM 2051 C CA . LEU A 1 273 ? 18.448 2.607 -0.428 1.00 36.78 273 LEU A CA 1
ATOM 2052 C C . LEU A 1 273 ? 19.489 2.289 -1.493 1.00 36.78 273 LEU A C 1
ATOM 2054 O O . LEU A 1 273 ? 20.541 1.737 -1.178 1.00 36.78 273 LEU A O 1
ATOM 2058 N N . GLY A 1 274 ? 19.199 2.636 -2.748 1.00 30.62 274 GLY A N 1
ATOM 2059 C CA . GLY A 1 274 ? 20.227 2.624 -3.785 1.00 30.62 274 GLY A CA 1
ATOM 2060 C C . GLY A 1 274 ? 19.736 2.519 -5.222 1.00 30.62 274 GLY A C 1
ATOM 2061 O O . GLY A 1 274 ? 20.039 1.528 -5.869 1.00 30.62 274 GLY A O 1
ATOM 2062 N N . LEU A 1 275 ? 19.084 3.563 -5.742 1.00 35.22 275 LEU A N 1
ATOM 2063 C CA . LEU A 1 275 ? 19.205 3.987 -7.145 1.00 35.22 275 LEU A CA 1
ATOM 2064 C C . LEU A 1 275 ? 19.184 5.529 -7.178 1.00 35.22 275 LEU A C 1
ATOM 2066 O O . LEU A 1 275 ? 18.427 6.154 -6.438 1.00 35.22 275 LEU A O 1
ATOM 2070 N N . ALA A 1 276 ? 20.084 6.134 -7.957 1.00 30.78 276 ALA A N 1
ATOM 2071 C CA . ALA A 1 276 ? 20.319 7.581 -7.990 1.00 30.78 276 ALA A CA 1
ATOM 2072 C C . ALA A 1 276 ? 19.263 8.331 -8.837 1.00 30.78 276 ALA A C 1
ATOM 2074 O O . ALA A 1 276 ? 18.948 7.855 -9.931 1.00 30.78 276 ALA A O 1
ATOM 2075 N N . PRO A 1 277 ? 18.757 9.505 -8.404 1.00 34.25 277 PRO A N 1
ATOM 2076 C CA . PRO A 1 277 ? 17.770 10.269 -9.162 1.00 34.25 277 PRO A CA 1
ATOM 2077 C C . PRO A 1 277 ? 18.404 11.210 -10.197 1.00 34.25 277 PRO A C 1
ATOM 2079 O O . PRO A 1 277 ? 19.501 11.740 -10.011 1.00 34.25 277 PRO A O 1
ATOM 2082 N N . ALA A 1 278 ? 17.651 11.474 -11.268 1.00 29.83 278 ALA A N 1
ATOM 2083 C CA . ALA A 1 278 ? 17.790 12.672 -12.091 1.00 29.83 278 ALA A CA 1
ATOM 2084 C C . ALA A 1 278 ? 16.622 13.616 -11.763 1.00 29.83 278 ALA A C 1
ATOM 2086 O O . ALA A 1 278 ? 15.464 13.203 -11.760 1.00 29.83 278 ALA A O 1
ATOM 2087 N N . SER A 1 279 ? 16.937 14.873 -11.452 1.00 32.91 279 SER A N 1
ATOM 2088 C CA . SER A 1 279 ? 16.004 15.876 -10.933 1.00 32.91 279 SER A CA 1
ATOM 2089 C C . SER A 1 279 ? 14.918 16.281 -11.938 1.00 32.91 279 SER A C 1
ATOM 2091 O O . SER A 1 279 ? 15.219 16.616 -13.082 1.00 32.91 279 SER A O 1
ATOM 2093 N N . GLY A 1 280 ? 13.664 16.355 -11.485 1.00 32.06 280 GLY A N 1
ATOM 2094 C CA . GLY A 1 280 ? 12.554 16.955 -12.231 1.00 32.06 280 GLY A CA 1
ATOM 2095 C C . GLY A 1 280 ? 11.215 16.756 -11.522 1.00 32.06 280 GLY A C 1
ATOM 2096 O O . GLY A 1 280 ? 10.984 15.704 -10.937 1.00 32.06 280 GLY A O 1
ATOM 2097 N N . SER A 1 281 ? 10.360 17.780 -11.546 1.00 37.22 281 SER A N 1
ATOM 2098 C CA . SER A 1 281 ? 9.137 17.911 -10.742 1.00 37.22 281 SER A CA 1
ATOM 2099 C C . SER A 1 281 ? 8.144 16.752 -10.892 1.00 37.22 281 SER A C 1
ATOM 2101 O O . SER A 1 281 ? 7.758 16.398 -12.008 1.00 37.22 281 SER A O 1
ATOM 2103 N N . SER A 1 282 ? 7.696 16.253 -9.737 1.00 43.34 282 SER A N 1
ATOM 2104 C CA . SER A 1 282 ? 6.641 15.256 -9.535 1.00 43.34 282 SER A CA 1
ATOM 2105 C C . SER A 1 282 ? 5.355 15.626 -10.287 1.00 43.34 282 SER A C 1
ATOM 2107 O O . SER A 1 282 ? 4.785 16.695 -10.069 1.00 43.34 282 SER A O 1
ATOM 2109 N N . GLY A 1 283 ? 4.906 14.754 -11.192 1.00 52.38 283 GLY A N 1
ATOM 2110 C CA . GLY A 1 283 ? 3.504 14.733 -11.611 1.00 52.38 283 GLY A CA 1
ATOM 2111 C C . GLY A 1 283 ? 2.660 14.034 -10.539 1.00 52.38 283 GLY A C 1
ATOM 2112 O O . GLY A 1 283 ? 3.211 13.249 -9.767 1.00 52.38 283 GLY A O 1
ATOM 2113 N N . PRO A 1 284 ? 1.336 14.262 -10.481 1.00 59.56 284 PRO A N 1
ATOM 2114 C CA . PRO A 1 284 ? 0.486 13.590 -9.501 1.00 59.56 284 PRO A CA 1
ATOM 2115 C C . PRO A 1 284 ? 0.644 12.072 -9.645 1.00 59.56 284 PRO A C 1
ATOM 2117 O O . PRO A 1 284 ? 0.619 11.550 -10.757 1.00 59.56 284 PRO A O 1
ATOM 2120 N N . VAL A 1 285 ? 0.810 11.345 -8.540 1.00 65.62 285 VAL A N 1
ATOM 2121 C CA . VAL A 1 285 ? 1.116 9.898 -8.531 1.00 65.62 285 VAL A CA 1
ATOM 2122 C C . VAL A 1 285 ? 0.035 9.059 -9.216 1.00 65.62 285 VAL A C 1
ATOM 2124 O O . VAL A 1 285 ? 0.313 8.022 -9.816 1.00 65.62 285 VAL A O 1
ATOM 2127 N N . LEU A 1 286 ? -1.196 9.564 -9.259 1.00 61.38 286 LEU A N 1
ATOM 2128 C CA . LEU A 1 286 ? -2.259 8.992 -10.079 1.00 61.38 286 LEU A CA 1
ATOM 2129 C C . LEU A 1 286 ? -1.928 9.013 -11.585 1.00 61.38 286 LEU A C 1
ATOM 2131 O O . LEU A 1 286 ? -2.268 8.080 -12.306 1.00 61.38 286 LEU A O 1
ATOM 2135 N N . ALA A 1 287 ? -1.240 10.046 -12.079 1.00 64.56 287 ALA A N 1
ATOM 2136 C CA . ALA A 1 287 ? -0.769 10.103 -13.462 1.00 64.56 287 ALA A CA 1
ATOM 2137 C C . ALA A 1 287 ? 0.333 9.076 -13.743 1.00 64.56 287 ALA A C 1
ATOM 2139 O O . ALA A 1 287 ? 0.447 8.628 -14.879 1.00 64.56 287 ALA A O 1
ATOM 2140 N N . LEU A 1 288 ? 1.113 8.677 -12.734 1.00 68.00 288 LEU A N 1
ATOM 2141 C CA . LEU A 1 288 ? 2.068 7.580 -12.868 1.00 68.00 288 LEU A CA 1
ATOM 2142 C C . LEU A 1 288 ? 1.350 6.239 -13.029 1.00 68.00 288 LEU A C 1
ATOM 2144 O O . LEU A 1 288 ? 1.628 5.513 -13.976 1.00 68.00 288 LEU A O 1
ATOM 2148 N N . ILE A 1 289 ? 0.381 5.942 -12.162 1.00 72.62 289 ILE A N 1
ATOM 2149 C CA . ILE A 1 289 ? -0.401 4.701 -12.261 1.00 72.62 289 ILE A CA 1
ATOM 2150 C C . ILE A 1 289 ? -1.170 4.637 -13.589 1.00 72.62 289 ILE A C 1
ATOM 2152 O O . ILE A 1 289 ? -1.173 3.597 -14.234 1.00 72.62 289 ILE A O 1
ATOM 2156 N N . ARG A 1 290 ? -1.708 5.764 -14.073 1.00 70.00 290 ARG A N 1
ATOM 2157 C CA . ARG A 1 290 ? -2.364 5.858 -15.392 1.00 70.00 290 ARG A CA 1
ATOM 2158 C C . ARG A 1 290 ? -1.432 5.667 -16.595 1.00 70.00 290 ARG A C 1
ATOM 2160 O O . ARG A 1 290 ? -1.923 5.487 -17.704 1.00 70.00 290 ARG A O 1
ATOM 2167 N N . ARG A 1 291 ? -0.109 5.765 -16.419 1.00 69.56 291 ARG A N 1
ATOM 2168 C CA . ARG A 1 291 ? 0.877 5.465 -17.478 1.00 69.56 291 ARG A CA 1
ATOM 2169 C C . ARG A 1 291 ? 1.197 3.975 -17.565 1.00 69.56 291 ARG A C 1
ATOM 2171 O O . ARG A 1 291 ? 1.787 3.545 -18.556 1.00 69.56 291 ARG A O 1
ATOM 2178 N N . LEU A 1 292 ? 0.855 3.192 -16.545 1.00 68.25 292 LEU A N 1
ATOM 2179 C CA . LEU A 1 292 ? 0.955 1.743 -16.618 1.00 68.25 292 LEU A CA 1
ATOM 2180 C C . LEU A 1 292 ? -0.261 1.198 -17.384 1.00 68.25 292 LEU A C 1
ATOM 2182 O O . LEU A 1 292 ? -1.358 1.736 -17.234 1.00 68.25 292 LEU A O 1
ATOM 2186 N N . PRO A 1 293 ? -0.090 0.148 -18.203 1.00 61.12 293 PRO A N 1
ATOM 2187 C CA . PRO A 1 293 ? -1.177 -0.479 -18.953 1.00 61.12 293 PRO A CA 1
ATOM 2188 C C . PRO A 1 293 ? -2.028 -1.355 -18.018 1.00 61.12 293 PRO A C 1
ATOM 2190 O O . PRO A 1 293 ? -2.074 -2.572 -18.160 1.00 61.12 293 PRO A O 1
ATOM 2193 N N . LEU A 1 294 ? -2.613 -0.750 -16.985 1.00 64.25 294 LEU A N 1
ATOM 2194 C CA . LEU A 1 294 ? -3.449 -1.424 -15.998 1.00 64.25 294 LEU A CA 1
ATOM 2195 C C . LEU A 1 294 ? -4.894 -1.110 -16.381 1.00 64.25 294 LEU A C 1
ATOM 2197 O O . LEU A 1 294 ? -5.359 0.007 -16.162 1.00 64.25 294 LEU A O 1
ATOM 2201 N N . ASP A 1 295 ? -5.580 -2.067 -17.001 1.00 50.25 295 ASP A N 1
ATOM 2202 C CA . ASP A 1 295 ? -7.011 -1.935 -17.263 1.00 50.25 295 ASP A CA 1
ATOM 2203 C C . ASP A 1 295 ? -7.757 -1.922 -15.918 1.00 50.25 295 ASP A C 1
ATOM 2205 O O . ASP A 1 295 ? -7.581 -2.818 -15.090 1.00 50.25 295 ASP A O 1
ATOM 2209 N N . GLU A 1 296 ? -8.577 -0.897 -15.667 1.00 46.81 296 GLU A N 1
ATOM 2210 C CA . GLU A 1 296 ? -9.270 -0.730 -14.376 1.00 46.81 296 GLU A CA 1
ATOM 2211 C C . GLU A 1 296 ? -10.501 -1.651 -14.204 1.00 46.81 296 GLU A C 1
ATOM 2213 O O . GLU A 1 296 ? -11.139 -1.629 -13.151 1.00 46.81 296 GLU A O 1
ATOM 2218 N N . ASP A 1 297 ? -10.802 -2.502 -15.193 1.00 39.25 297 ASP A N 1
ATOM 2219 C CA . ASP A 1 297 ? -12.049 -3.279 -15.301 1.00 39.25 297 ASP A CA 1
ATOM 2220 C C . ASP A 1 297 ? -11.854 -4.819 -15.272 1.00 39.25 297 ASP A C 1
ATOM 2222 O O . ASP A 1 297 ? -12.510 -5.545 -16.025 1.00 39.25 297 ASP A O 1
ATOM 2226 N N . ALA A 1 298 ? -10.983 -5.346 -14.397 1.00 36.53 298 ALA A N 1
ATOM 2227 C CA . ALA A 1 298 ? -10.760 -6.797 -14.215 1.00 36.53 298 ALA A CA 1
ATOM 2228 C C . ALA A 1 298 ? -11.125 -7.341 -12.817 1.00 36.53 298 ALA A C 1
ATOM 2230 O O . ALA A 1 298 ? -10.729 -6.738 -11.791 1.00 36.53 298 ALA A O 1
#

Sequence (298 aa):
MTTPTIRSRDRRSGTRCGRQARFSGVNDRATAKSPEATIPTHMGEPTAPTQPARDQLSLSLEAELPRLPASLRPMLARPLLEPFDSPDHLFEPSWAGVRALAFCDAADRGALRLLDSEGTDLASRLPELADLCSRLMATSAVVDGELVVVDAAGRADAPGLATRLAGSPGPSVAYLVFDLLYLDGRPLLGQPLFRRREALRRTLTPGESVVAVPAIATEGRALHDAVVAQGIAGVMARQRTGPYLPGIRSRLWRFIPATSAGQLTPFPDQQILGLAPASGSSGPVLALIRRLPLDEDA